Protein AF-A0A4D4KZG9-F1 (afdb_monomer)

Solvent-accessible surface area (backbone atoms only — not comparable to full-atom values): 10454 Å² total; per-residue (Å²): 132,77,76,87,79,76,87,69,82,86,90,83,83,85,79,50,55,90,70,31,14,80,76,26,64,47,78,26,47,22,71,38,53,48,74,58,97,90,38,44,33,32,30,22,77,50,16,36,47,41,37,37,60,21,33,78,37,44,89,84,36,68,56,54,77,47,58,21,33,70,88,68,44,78,44,68,68,58,89,98,42,64,40,60,28,27,36,24,18,70,54,98,50,95,65,26,34,49,39,72,69,39,72,33,43,79,65,46,56,54,19,32,39,36,38,41,52,38,43,41,78,17,8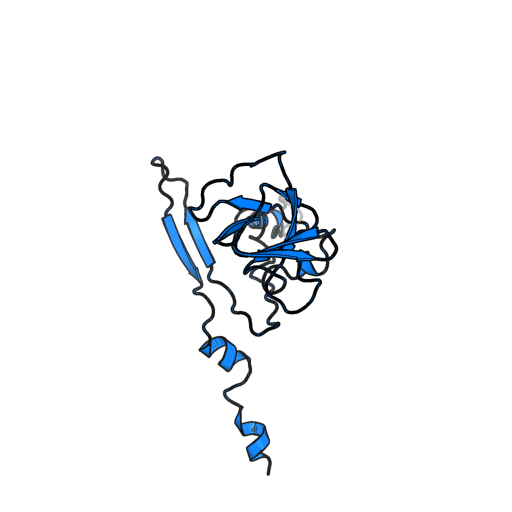0,86,42,65,37,67,65,90,74,54,66,56,71,55,40,70,47,72,46,68,81,44,92,84,66,54,72,48,77,42,83,75,37,77,52,53,50,70,69,57,52,44,48,72,74,40,54,93,49,72,59,57,75,76,64,74,114

pLDDT: mean 93.17, std 8.56, range [45.03, 98.75]

Structure (mmCIF, N/CA/C/O backbone):
data_AF-A0A4D4KZG9-F1
#
_entry.id   AF-A0A4D4KZG9-F1
#
loop_
_atom_site.group_PDB
_atom_site.id
_atom_site.type_symbol
_atom_site.label_atom_id
_atom_site.label_alt_id
_atom_site.label_comp_id
_atom_site.label_asym_id
_atom_site.label_entity_id
_atom_site.label_seq_id
_atom_site.pdbx_PDB_ins_code
_atom_site.Cartn_x
_atom_site.Cartn_y
_atom_site.Cartn_z
_atom_site.occupancy
_atom_site.B_iso_or_equiv
_atom_site.auth_seq_id
_atom_site.auth_comp_id
_atom_site.auth_asym_id
_atom_site.auth_atom_id
_atom_site.pdbx_PDB_model_num
ATOM 1 N N . MET A 1 1 ? 28.763 19.028 -30.730 1.00 45.03 1 MET A N 1
ATOM 2 C CA . MET A 1 1 ? 29.028 20.312 -30.047 1.00 45.03 1 MET A CA 1
ATOM 3 C C . MET A 1 1 ? 27.705 21.046 -29.915 1.00 45.03 1 MET A C 1
ATOM 5 O O . MET A 1 1 ? 27.117 21.320 -30.954 1.00 45.03 1 MET A O 1
ATOM 9 N N . PRO A 1 2 ? 27.175 21.285 -28.705 1.00 49.91 2 PRO A N 1
ATOM 10 C CA . PRO A 1 2 ? 25.991 22.125 -28.550 1.00 49.91 2 PRO A CA 1
ATOM 11 C C . PRO A 1 2 ? 26.329 23.546 -29.021 1.00 49.91 2 PRO A C 1
ATOM 13 O O . PRO A 1 2 ? 27.472 23.975 -28.863 1.00 49.91 2 PRO A O 1
ATOM 16 N N . GLY A 1 3 ? 25.361 24.252 -29.608 1.00 59.72 3 GLY A N 1
ATOM 17 C CA . GLY A 1 3 ? 25.482 25.653 -30.020 1.00 59.72 3 GLY A CA 1
ATOM 18 C C . GLY A 1 3 ? 25.688 26.569 -28.815 1.00 59.72 3 GLY A C 1
ATOM 19 O O . GLY A 1 3 ? 24.751 27.182 -28.331 1.00 59.72 3 GLY A O 1
ATOM 20 N N . LEU A 1 4 ? 26.919 26.628 -28.309 1.00 60.66 4 LEU A N 1
ATOM 21 C CA . LEU A 1 4 ? 27.274 27.232 -27.022 1.00 60.66 4 LEU A CA 1
ATOM 22 C C . LEU A 1 4 ? 27.205 28.774 -27.005 1.00 60.66 4 LEU A C 1
ATOM 24 O O . LEU A 1 4 ? 27.535 29.381 -25.993 1.00 60.66 4 LEU A O 1
ATOM 28 N N . PHE A 1 5 ? 26.797 29.418 -28.103 1.00 63.69 5 PHE A N 1
ATOM 29 C CA . PHE A 1 5 ? 26.959 30.864 -28.293 1.00 63.69 5 PHE A CA 1
ATOM 30 C C . PHE A 1 5 ? 25.721 31.593 -28.845 1.00 63.69 5 PHE A C 1
ATOM 32 O O . PHE A 1 5 ? 25.838 32.755 -29.216 1.00 63.69 5 PHE A O 1
ATOM 39 N N . ASP A 1 6 ? 24.539 30.964 -28.893 1.00 76.12 6 ASP A N 1
ATOM 40 C CA . ASP A 1 6 ? 23.301 31.638 -29.339 1.00 76.12 6 ASP A CA 1
ATOM 41 C C . ASP A 1 6 ? 22.411 32.150 -28.186 1.00 76.12 6 ASP A C 1
ATOM 43 O O . ASP A 1 6 ? 21.328 32.682 -28.423 1.00 76.12 6 ASP A O 1
ATOM 47 N N . GLY A 1 7 ? 22.857 31.990 -26.934 1.00 78.50 7 GLY A N 1
ATOM 48 C CA . GLY A 1 7 ? 22.124 32.419 -25.739 1.00 78.50 7 GLY A CA 1
ATOM 49 C C . GLY A 1 7 ? 20.902 31.561 -25.388 1.00 78.50 7 GLY A C 1
ATOM 50 O O . GLY A 1 7 ? 20.173 31.909 -24.458 1.00 78.50 7 GLY A O 1
ATOM 51 N N . ARG A 1 8 ? 20.657 30.442 -26.088 1.00 81.62 8 ARG A N 1
ATOM 52 C CA . ARG A 1 8 ? 19.551 29.524 -25.788 1.00 81.62 8 ARG A CA 1
ATOM 53 C C . ARG A 1 8 ? 20.038 28.336 -24.968 1.00 81.62 8 ARG A C 1
ATOM 55 O O . ARG A 1 8 ? 20.951 27.610 -25.352 1.00 81.62 8 ARG A O 1
ATOM 62 N N . TYR A 1 9 ? 19.357 28.087 -23.856 1.00 82.75 9 TYR A N 1
ATOM 63 C CA . TYR A 1 9 ? 19.626 26.953 -22.978 1.00 82.75 9 TYR A CA 1
ATOM 64 C C . TYR A 1 9 ? 18.455 25.977 -23.006 1.00 82.75 9 TYR A C 1
ATOM 66 O O . TYR A 1 9 ? 17.292 26.378 -22.963 1.00 82.75 9 TYR A O 1
ATOM 74 N N . LYS A 1 10 ? 18.759 24.677 -23.039 1.00 85.38 10 LYS A N 1
ATOM 75 C CA . LYS A 1 10 ? 17.769 23.623 -22.811 1.00 85.38 10 LYS A CA 1
ATOM 76 C C . LYS A 1 10 ? 17.824 23.219 -21.343 1.00 85.38 10 LYS A C 1
ATOM 78 O O . LYS A 1 10 ? 18.820 22.645 -20.909 1.00 85.38 10 LYS A O 1
ATOM 83 N N . LEU A 1 11 ? 16.754 23.487 -20.600 1.00 88.38 11 LEU A N 1
ATOM 84 C CA . LEU A 1 11 ? 16.584 22.947 -19.254 1.00 88.38 11 LEU A CA 1
ATOM 85 C C . LEU A 1 11 ? 15.992 21.537 -19.347 1.00 88.38 11 LEU A C 1
ATOM 87 O O . LEU A 1 11 ? 14.995 21.321 -20.036 1.00 88.38 11 LEU A O 1
ATOM 91 N N . VAL A 1 12 ? 16.610 20.581 -18.659 1.00 92.25 12 VAL A N 1
ATOM 92 C CA . VAL A 1 12 ? 16.132 19.198 -18.552 1.00 92.25 12 VAL A CA 1
ATOM 93 C C . VAL A 1 12 ? 15.958 18.874 -17.073 1.00 92.25 12 VAL A C 1
ATOM 95 O O . VAL A 1 12 ? 16.788 19.260 -16.255 1.00 92.25 12 VAL A O 1
ATOM 98 N N . THR A 1 13 ? 14.865 18.195 -16.733 1.00 93.25 13 THR A N 1
ATOM 99 C CA . THR A 1 13 ? 14.546 17.767 -15.364 1.00 93.25 13 THR A CA 1
ATOM 100 C C . THR A 1 13 ? 14.121 16.299 -15.370 1.00 93.25 13 THR A C 1
ATOM 102 O O . THR A 1 13 ? 13.590 15.819 -16.370 1.00 93.25 13 THR A O 1
ATOM 105 N N . GLU A 1 14 ? 14.350 15.592 -14.262 1.00 95.75 14 GLU A N 1
ATOM 106 C CA . GLU A 1 14 ? 14.065 14.154 -14.100 1.00 95.75 14 GLU A CA 1
ATOM 107 C C . GLU A 1 14 ? 13.046 13.928 -12.973 1.00 95.75 14 GLU A C 1
ATOM 109 O O . GLU A 1 14 ? 13.252 13.169 -12.022 1.00 95.75 14 GLU A O 1
ATOM 114 N N . PHE A 1 15 ? 11.936 14.663 -13.028 1.00 94.69 15 PHE A N 1
ATOM 115 C CA . PHE A 1 15 ? 10.902 14.579 -12.005 1.00 94.69 15 PHE A CA 1
ATOM 116 C C . PHE A 1 15 ? 10.182 13.224 -12.051 1.00 94.69 15 PHE A C 1
ATOM 118 O O . PHE A 1 15 ? 9.405 12.950 -12.957 1.00 94.69 15 PHE A O 1
ATOM 125 N N . GLY A 1 16 ? 10.417 12.382 -11.044 1.00 95.25 16 GLY A N 1
ATOM 126 C CA . GLY A 1 16 ? 9.657 11.149 -10.820 1.00 95.25 16 GLY A CA 1
ATOM 127 C C . GLY A 1 16 ? 8.583 11.345 -9.751 1.00 95.25 16 GLY A C 1
ATOM 128 O O . GLY A 1 16 ? 7.439 11.701 -10.030 1.00 95.25 16 GLY A O 1
ATOM 129 N N . ARG A 1 17 ? 8.971 11.145 -8.485 1.00 94.75 17 ARG A N 1
ATOM 130 C CA . ARG A 1 17 ? 8.064 11.193 -7.324 1.00 94.75 17 ARG A CA 1
ATOM 131 C C . ARG A 1 17 ? 7.221 12.4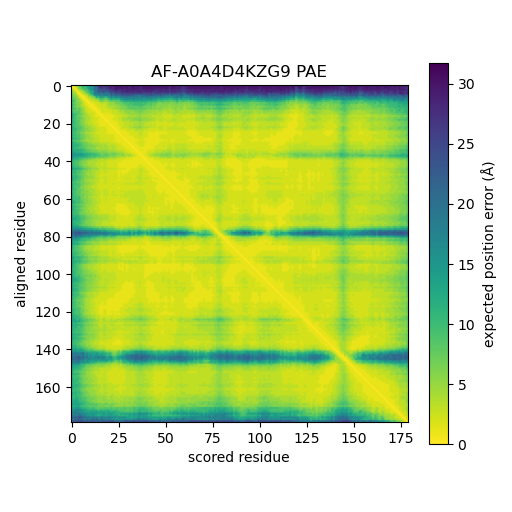59 -7.233 1.00 94.75 17 ARG A C 1
ATOM 133 O O . ARG A 1 17 ? 6.060 12.371 -6.851 1.00 94.75 17 ARG A O 1
ATOM 140 N N . SER A 1 18 ? 7.803 13.616 -7.546 1.00 95.00 18 SER A N 1
ATOM 141 C CA . SER A 1 18 ? 7.110 14.906 -7.463 1.00 95.00 18 SER A CA 1
ATOM 142 C C . SER A 1 18 ? 5.909 14.996 -8.405 1.00 95.00 18 SER A C 1
ATOM 144 O O . SER A 1 18 ? 4.962 15.703 -8.078 1.00 95.00 18 SER A O 1
ATOM 146 N N . LEU A 1 19 ? 5.923 14.265 -9.524 1.00 94.94 19 LEU A N 1
ATOM 147 C CA . LEU A 1 19 ? 4.799 14.192 -10.457 1.00 94.94 19 LEU A CA 1
ATOM 148 C C . LEU A 1 19 ? 3.818 13.073 -10.097 1.00 94.94 19 LEU A C 1
ATOM 150 O O . LEU A 1 19 ? 2.613 13.255 -10.221 1.00 94.94 19 LEU A O 1
ATOM 154 N N . LEU A 1 20 ? 4.328 11.913 -9.672 1.00 95.62 20 LEU A N 1
ATOM 155 C CA . LEU A 1 20 ? 3.534 10.682 -9.637 1.00 95.62 20 LEU A CA 1
ATOM 156 C C . LEU A 1 20 ? 2.977 10.311 -8.261 1.00 95.62 20 LEU A C 1
ATOM 158 O O . LEU A 1 20 ? 1.955 9.638 -8.202 1.00 95.62 20 LEU A O 1
ATOM 162 N N . ALA A 1 21 ? 3.610 10.719 -7.154 1.00 95.69 21 ALA A N 1
ATOM 163 C CA . ALA A 1 21 ? 3.245 10.203 -5.830 1.00 95.69 21 ALA A CA 1
ATOM 164 C C . ALA A 1 21 ? 1.761 10.428 -5.504 1.00 95.69 21 ALA A C 1
ATOM 166 O O . ALA A 1 21 ? 1.068 9.479 -5.153 1.00 95.69 21 ALA A O 1
ATOM 167 N N . LYS A 1 22 ? 1.265 11.657 -5.695 1.00 95.69 22 LYS A N 1
ATOM 168 C CA . LYS A 1 22 ? -0.116 12.053 -5.363 1.00 95.69 22 LYS A CA 1
ATOM 169 C C . LYS A 1 22 ? -1.177 11.522 -6.331 1.00 95.69 22 LYS A C 1
ATOM 171 O O . LYS A 1 22 ? -2.360 11.640 -6.037 1.00 95.69 22 LYS A O 1
ATOM 176 N N . SER A 1 23 ? -0.767 10.949 -7.459 1.00 94.38 23 SER A N 1
ATOM 177 C CA . SER A 1 23 ? -1.671 10.455 -8.504 1.00 94.38 23 SER A CA 1
ATOM 178 C C . SER A 1 23 ? -2.139 9.018 -8.260 1.00 94.38 23 SER A C 1
ATOM 180 O O . SER A 1 23 ? -2.809 8.443 -9.110 1.00 94.38 23 SER A O 1
ATOM 182 N N . GLY A 1 24 ? -1.769 8.417 -7.125 1.00 95.06 24 GLY A N 1
ATOM 183 C CA . GLY A 1 24 ? -2.146 7.053 -6.777 1.00 95.06 24 GLY A CA 1
ATOM 184 C C . GLY A 1 24 ? -2.352 6.859 -5.279 1.00 95.06 24 GLY A C 1
ATOM 185 O O . GLY A 1 24 ? -1.741 7.537 -4.446 1.00 95.06 24 GLY A O 1
ATOM 186 N N . LEU A 1 25 ? -3.216 5.900 -4.960 1.00 97.00 25 LEU A N 1
ATOM 187 C CA . LEU A 1 25 ? -3.451 5.383 -3.619 1.00 97.00 25 LEU A CA 1
ATOM 188 C C . LEU A 1 25 ? -3.509 3.850 -3.667 1.00 97.00 25 LEU A C 1
ATOM 190 O O . LEU A 1 25 ? -3.853 3.271 -4.698 1.00 97.00 25 LEU A O 1
ATOM 194 N N . VAL A 1 26 ? -3.207 3.201 -2.545 1.00 97.69 26 VAL A N 1
ATOM 195 C CA . VAL A 1 26 ? -3.482 1.777 -2.333 1.00 97.69 26 VAL A CA 1
ATOM 196 C C . VAL A 1 26 ? -4.711 1.700 -1.447 1.00 97.69 26 VAL A C 1
ATOM 198 O O . VAL A 1 26 ? -4.720 2.276 -0.363 1.00 97.69 26 VAL A O 1
ATOM 201 N N . LEU A 1 27 ? -5.739 0.994 -1.907 1.00 97.38 27 LEU A N 1
ATOM 202 C CA . LEU A 1 27 ? -6.930 0.703 -1.120 1.00 97.38 27 LEU A 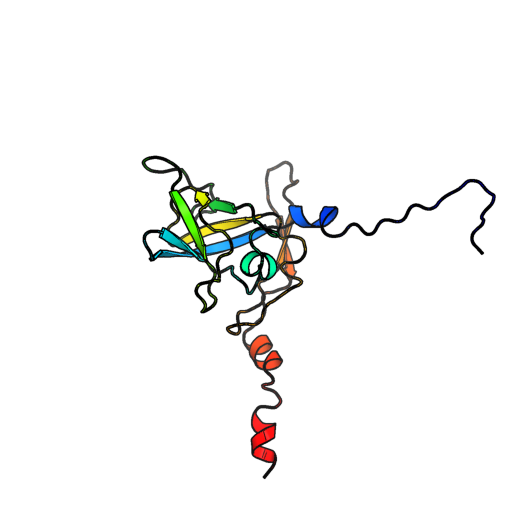CA 1
ATOM 203 C C . LEU A 1 27 ? -6.820 -0.726 -0.587 1.00 97.38 27 LEU A C 1
ATOM 205 O O . LEU A 1 27 ? -6.601 -1.658 -1.361 1.00 97.38 27 LEU A O 1
ATOM 209 N N . ALA A 1 28 ? -6.949 -0.894 0.724 1.00 98.00 28 ALA A N 1
ATOM 210 C CA . ALA A 1 28 ? -6.840 -2.187 1.382 1.00 98.00 28 ALA A CA 1
ATOM 211 C C . ALA A 1 28 ? -8.015 -2.398 2.329 1.00 98.00 28 ALA A C 1
ATOM 213 O O . ALA A 1 28 ? -8.372 -1.501 3.087 1.00 98.00 28 ALA A O 1
ATOM 214 N N . ARG A 1 29 ? -8.599 -3.594 2.308 1.00 98.50 29 ARG A N 1
ATOM 215 C CA . ARG A 1 29 ? -9.627 -3.971 3.275 1.00 98.50 29 ARG A CA 1
ATOM 216 C C . ARG A 1 29 ? -8.973 -4.379 4.589 1.00 98.50 29 ARG A C 1
ATOM 218 O O . ARG A 1 29 ? -7.935 -5.042 4.588 1.00 98.50 29 ARG A O 1
ATOM 225 N N . VAL A 1 30 ? -9.591 -3.983 5.693 1.00 98.75 30 VAL A N 1
ATOM 226 C CA . VAL A 1 30 ? -9.287 -4.475 7.033 1.00 98.75 30 VAL A CA 1
ATOM 227 C C . VAL A 1 30 ? -9.861 -5.882 7.140 1.00 98.75 30 VAL A C 1
ATOM 229 O O . VAL A 1 30 ? -11.074 -6.077 7.089 1.00 98.75 30 VAL A O 1
ATOM 232 N N . GLU A 1 31 ? -8.990 -6.876 7.259 1.00 98.38 31 GLU A N 1
ATOM 233 C CA . GLU A 1 31 ? -9.400 -8.266 7.450 1.00 98.38 31 GLU A CA 1
ATOM 234 C C . GLU A 1 31 ? -9.911 -8.472 8.877 1.00 98.38 31 GLU A C 1
ATOM 236 O O . GLU A 1 31 ? -10.954 -9.081 9.095 1.00 98.38 31 GLU A O 1
ATOM 241 N N . TYR A 1 32 ? -9.188 -7.927 9.857 1.00 98.31 32 TYR A N 1
ATOM 242 C CA . TYR A 1 32 ? -9.577 -7.952 11.260 1.00 98.31 32 TYR A CA 1
ATOM 243 C C . TYR A 1 32 ? -8.843 -6.879 12.064 1.00 98.31 32 TYR A C 1
ATOM 245 O O . TYR A 1 32 ? -7.751 -6.434 11.701 1.00 98.31 32 TYR A O 1
ATOM 253 N N . ALA A 1 33 ? -9.431 -6.508 13.198 1.00 97.19 33 ALA A N 1
ATOM 254 C CA . ALA A 1 33 ? -8.796 -5.677 14.210 1.00 97.19 33 ALA A CA 1
ATOM 255 C C . ALA A 1 33 ? -8.394 -6.534 15.417 1.00 97.19 33 ALA A C 1
ATOM 257 O O . ALA A 1 33 ? -9.057 -7.517 15.754 1.00 97.19 33 ALA A O 1
ATOM 258 N N . LYS A 1 34 ? -7.287 -6.182 16.068 1.00 96.94 34 LYS A N 1
ATOM 259 C CA . LYS A 1 34 ? -6.808 -6.835 17.293 1.00 96.94 34 LYS A CA 1
ATOM 260 C C . LYS A 1 34 ? -6.154 -5.822 18.223 1.00 96.94 34 LYS A C 1
ATOM 262 O O . LYS A 1 34 ? -5.791 -4.730 17.802 1.00 96.94 34 LYS A O 1
ATOM 267 N N . SER A 1 35 ? -5.920 -6.228 19.465 1.00 96.69 35 SER A N 1
ATOM 268 C CA . SER A 1 35 ? -5.026 -5.520 20.381 1.00 96.69 35 SER A CA 1
ATOM 269 C C . SER A 1 35 ? -3.791 -6.374 20.653 1.00 96.69 35 SER A C 1
ATOM 271 O O . SER A 1 35 ? -3.910 -7.570 20.927 1.00 96.69 35 SER A O 1
ATOM 273 N N . ALA A 1 36 ? -2.600 -5.785 20.556 1.00 94.38 36 ALA A N 1
ATOM 274 C CA . ALA A 1 36 ? -1.352 -6.442 20.935 1.00 94.38 36 ALA A CA 1
ATOM 275 C C . ALA A 1 36 ? -0.425 -5.446 21.638 1.00 94.38 36 ALA A C 1
ATOM 277 O O . ALA A 1 36 ? -0.232 -4.328 21.168 1.00 94.38 36 ALA A O 1
ATOM 278 N N . GLY A 1 37 ? 0.130 -5.835 22.790 1.00 91.44 37 G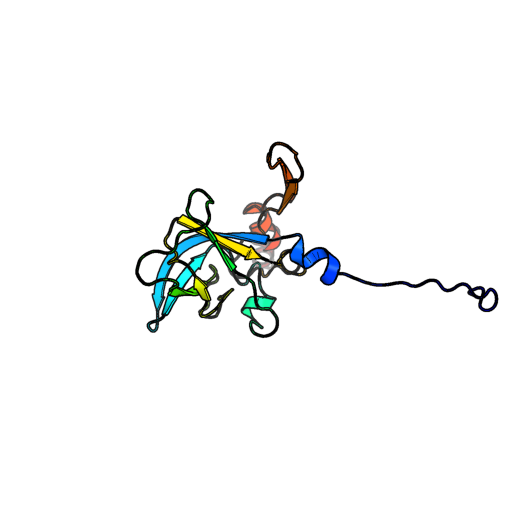LY A N 1
ATOM 279 C CA . GLY A 1 37 ? 0.952 -4.931 23.605 1.00 91.44 37 GLY A CA 1
ATOM 280 C C . GLY A 1 37 ? 0.207 -3.669 24.061 1.00 91.44 37 GLY A C 1
ATOM 281 O O . GLY A 1 37 ? 0.828 -2.622 24.202 1.00 91.44 37 GLY A O 1
ATOM 282 N N . GLY A 1 38 ? -1.121 -3.749 24.224 1.00 92.19 38 GLY A N 1
ATOM 283 C CA . GLY A 1 38 ? -1.975 -2.613 24.589 1.00 92.19 38 GLY A CA 1
ATOM 284 C C . GLY A 1 38 ? -2.283 -1.643 23.444 1.00 92.19 3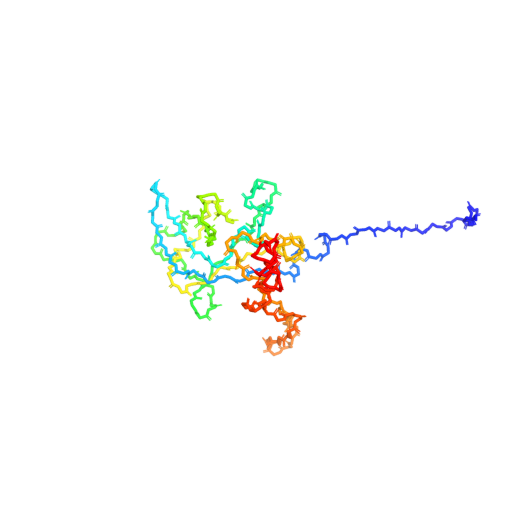8 GLY A C 1
ATOM 285 O O . GLY A 1 38 ? -2.913 -0.620 23.686 1.00 92.19 38 GLY A O 1
ATOM 286 N N . ARG A 1 39 ? -1.859 -1.945 22.211 1.00 94.12 39 ARG A N 1
ATOM 287 C CA . ARG A 1 39 ? -2.062 -1.088 21.037 1.00 94.12 39 ARG A CA 1
ATOM 288 C C . ARG A 1 39 ? -3.132 -1.693 20.122 1.00 94.12 39 ARG A C 1
ATOM 290 O O . ARG A 1 39 ? -3.006 -2.876 19.790 1.00 94.12 39 ARG A O 1
ATOM 297 N N . PRO A 1 40 ? -4.160 -0.929 19.711 1.00 97.00 40 PRO A N 1
ATOM 298 C CA . PRO A 1 40 ? -5.078 -1.338 18.652 1.00 97.00 40 P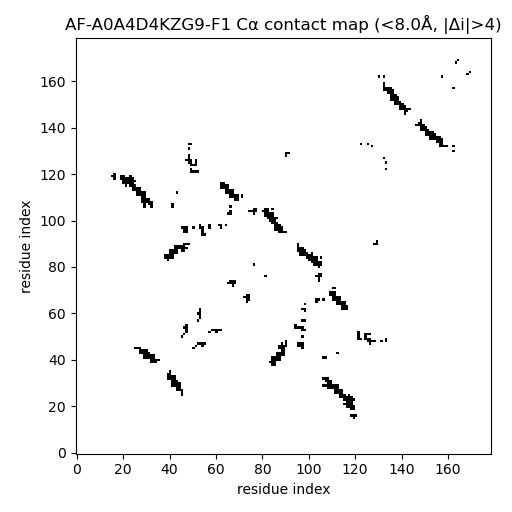RO A CA 1
ATOM 299 C C . PRO A 1 40 ? -4.345 -1.467 17.312 1.00 97.00 40 PRO A C 1
ATOM 301 O O . PRO A 1 40 ? -3.501 -0.637 16.970 1.00 97.00 40 PRO A O 1
ATOM 304 N N . ILE A 1 41 ? -4.654 -2.517 16.555 1.00 98.38 41 ILE A N 1
ATOM 305 C CA . ILE A 1 41 ? -4.031 -2.830 15.267 1.00 98.38 41 ILE A CA 1
ATOM 306 C C . ILE A 1 41 ? -5.116 -3.283 14.293 1.00 98.38 41 ILE A C 1
ATOM 308 O O . ILE A 1 41 ? -5.751 -4.316 14.517 1.00 98.38 41 ILE A O 1
ATOM 312 N N . ALA A 1 42 ? -5.265 -2.566 13.183 1.00 98.38 42 ALA A N 1
ATOM 313 C CA . ALA A 1 42 ? -6.062 -2.990 12.040 1.00 98.38 42 ALA A CA 1
ATOM 314 C C . ALA A 1 42 ? -5.165 -3.735 11.043 1.00 98.38 42 ALA A C 1
ATOM 316 O O . ALA A 1 42 ? -4.216 -3.165 10.503 1.00 98.38 42 ALA A O 1
ATOM 317 N N . VAL A 1 43 ? -5.435 -5.019 10.810 1.00 98.62 43 VAL A N 1
ATOM 318 C CA . VAL A 1 43 ? -4.676 -5.850 9.866 1.00 98.62 43 VAL A CA 1
ATOM 319 C C . VAL A 1 43 ? -5.359 -5.812 8.506 1.00 98.62 43 VAL A C 1
ATOM 321 O O . VAL A 1 43 ? -6.547 -6.110 8.397 1.00 98.62 43 VAL A O 1
ATOM 324 N N . THR A 1 44 ? -4.610 -5.450 7.468 1.00 98.50 44 THR A N 1
ATOM 325 C CA . THR A 1 44 ? -5.117 -5.230 6.108 1.00 98.50 44 THR A CA 1
ATOM 326 C C . THR A 1 44 ? -4.413 -6.116 5.081 1.00 98.50 44 THR A C 1
ATOM 328 O O . THR A 1 44 ? -3.436 -6.802 5.383 1.00 98.50 44 THR A O 1
ATOM 331 N N . HIS A 1 45 ? -4.864 -6.064 3.826 1.00 96.56 45 HIS A N 1
ATOM 332 C CA . HIS A 1 45 ? -4.179 -6.720 2.703 1.00 96.56 45 HIS A CA 1
ATOM 333 C C . HIS A 1 45 ? -3.005 -5.920 2.120 1.00 96.56 45 HIS A C 1
ATOM 335 O O . HIS A 1 45 ? -2.432 -6.356 1.123 1.00 96.56 45 HIS A O 1
ATOM 341 N N . ALA A 1 46 ? -2.624 -4.776 2.701 1.00 97.25 46 ALA A N 1
ATOM 342 C CA . ALA A 1 46 ? -1.490 -3.966 2.257 1.00 97.25 46 ALA A CA 1
ATOM 343 C C . ALA A 1 46 ? -0.408 -3.886 3.339 1.00 97.25 46 ALA A C 1
ATOM 345 O O . ALA A 1 46 ? -0.622 -3.348 4.420 1.00 97.25 46 ALA A O 1
ATOM 346 N N . GLY A 1 47 ? 0.768 -4.408 3.009 1.00 97.75 47 GLY A N 1
ATOM 347 C CA . GLY A 1 47 ? 1.935 -4.471 3.881 1.00 97.75 47 GLY A CA 1
ATOM 348 C C . GLY A 1 47 ? 3.222 -4.247 3.109 1.00 97.75 47 GLY A C 1
ATOM 349 O O . GLY A 1 47 ? 3.243 -3.600 2.055 1.00 97.75 47 GLY A O 1
ATOM 350 N N . ALA A 1 48 ? 4.295 -4.847 3.601 1.00 97.75 48 ALA A N 1
ATOM 351 C CA . ALA A 1 48 ? 5.627 -4.793 3.028 1.00 97.75 48 ALA A CA 1
ATOM 352 C C . ALA A 1 48 ? 5.657 -5.245 1.567 1.00 97.75 48 ALA A C 1
ATOM 354 O O . ALA A 1 48 ? 6.452 -4.716 0.804 1.00 97.75 48 ALA A O 1
ATOM 355 N N . GLN A 1 49 ? 4.763 -6.142 1.138 1.00 96.62 49 GLN A N 1
ATOM 356 C CA . GLN A 1 49 ? 4.661 -6.581 -0.257 1.00 96.62 49 GLN A CA 1
ATOM 357 C C . GLN A 1 49 ? 4.350 -5.445 -1.250 1.00 96.62 49 GLN A C 1
ATOM 359 O O . GLN A 1 49 ? 4.664 -5.580 -2.436 1.00 96.62 49 GLN A O 1
ATOM 364 N N . LEU A 1 50 ? 3.755 -4.338 -0.777 1.00 96.62 50 LEU A N 1
ATOM 365 C CA . LEU A 1 50 ? 3.432 -3.133 -1.564 1.00 96.62 50 LEU A CA 1
ATOM 366 C C . LEU A 1 50 ? 4.181 -1.887 -1.088 1.00 96.62 50 LEU A C 1
ATOM 368 O O . LEU A 1 50 ? 4.516 -1.014 -1.885 1.00 96.62 50 LEU A O 1
ATOM 372 N N . ALA A 1 51 ? 4.402 -1.783 0.220 1.00 97.19 51 ALA A N 1
ATOM 373 C CA . ALA A 1 51 ? 4.912 -0.601 0.897 1.00 97.19 51 ALA A CA 1
ATOM 374 C C . ALA A 1 51 ? 6.258 -0.873 1.578 1.00 97.19 51 ALA A C 1
ATOM 376 O O . ALA A 1 51 ? 6.532 -0.343 2.652 1.00 97.19 51 ALA A O 1
ATOM 377 N N . THR A 1 52 ? 7.123 -1.664 0.931 1.00 96.94 52 THR A N 1
ATOM 378 C CA . THR A 1 52 ? 8.461 -2.058 1.401 1.00 96.94 52 THR A CA 1
ATOM 379 C C . THR A 1 52 ? 9.208 -0.903 2.074 1.00 96.94 52 THR A C 1
ATOM 381 O O . THR A 1 52 ? 9.659 -1.014 3.208 1.00 96.94 52 THR A O 1
ATOM 384 N N . ARG A 1 53 ? 9.306 0.255 1.409 1.00 95.94 53 ARG A N 1
ATOM 385 C CA . ARG A 1 53 ? 10.063 1.406 1.931 1.00 95.94 53 ARG A CA 1
ATOM 386 C C . ARG A 1 53 ? 9.434 2.004 3.186 1.00 95.94 53 ARG A C 1
ATOM 388 O O . ARG A 1 53 ? 10.169 2.379 4.087 1.00 95.94 53 ARG A O 1
ATOM 395 N N . THR A 1 54 ? 8.107 2.075 3.246 1.00 97.50 54 THR A N 1
ATOM 396 C CA . THR A 1 54 ? 7.384 2.537 4.435 1.00 97.50 54 THR A CA 1
ATOM 397 C C . THR A 1 54 ? 7.578 1.580 5.595 1.00 97.50 54 THR A C 1
ATOM 399 O O . THR A 1 54 ? 7.878 2.024 6.693 1.00 97.50 54 THR A O 1
ATOM 402 N N . VAL A 1 55 ? 7.477 0.275 5.350 1.00 98.00 55 VAL A N 1
ATOM 403 C CA . VAL A 1 55 ? 7.629 -0.733 6.402 1.00 98.00 55 VAL A CA 1
ATOM 404 C C . VAL A 1 55 ? 9.058 -0.760 6.959 1.00 98.00 55 VAL A C 1
ATOM 406 O O . VAL A 1 55 ? 9.247 -0.789 8.172 1.00 98.00 55 VAL A O 1
ATOM 409 N N . PHE A 1 56 ? 10.076 -0.697 6.097 1.00 97.06 56 PHE A N 1
ATOM 410 C CA . PHE A 1 56 ? 11.479 -0.764 6.526 1.00 97.06 56 PHE A CA 1
ATOM 411 C C . PHE A 1 56 ? 12.086 0.592 6.933 1.00 97.06 56 PHE A C 1
ATOM 413 O O . PHE A 1 56 ? 13.098 0.609 7.629 1.00 97.06 56 PHE A O 1
ATOM 420 N N . ALA A 1 57 ? 11.509 1.721 6.508 1.00 97.19 57 ALA A N 1
ATOM 421 C CA . ALA A 1 57 ? 11.985 3.073 6.828 1.00 97.19 57 ALA A CA 1
ATOM 422 C C . ALA A 1 57 ? 10.819 4.065 7.072 1.00 97.19 57 ALA A C 1
ATOM 424 O O . ALA A 1 57 ? 10.691 5.063 6.348 1.00 97.19 57 ALA A O 1
ATOM 425 N N . PRO A 1 58 ? 9.962 3.819 8.079 1.00 96.25 58 PRO A N 1
ATOM 426 C CA . PRO A 1 58 ? 8.697 4.537 8.273 1.00 96.25 58 PRO A CA 1
ATOM 427 C C . PRO A 1 58 ? 8.844 6.038 8.548 1.00 96.25 58 PRO A C 1
ATOM 429 O O . PRO A 1 58 ? 7.962 6.813 8.188 1.00 96.25 58 PRO A O 1
ATOM 432 N N . GLU A 1 59 ? 9.949 6.476 9.148 1.00 96.31 59 GLU A N 1
ATOM 433 C CA . GLU A 1 59 ? 10.230 7.891 9.416 1.00 96.31 59 GLU A CA 1
ATOM 434 C C . GLU A 1 59 ? 10.569 8.657 8.129 1.00 96.31 59 GLU A C 1
ATOM 436 O O . GLU A 1 59 ? 10.217 9.825 7.983 1.00 96.31 59 GLU A O 1
ATOM 441 N N . ALA A 1 60 ? 11.226 7.993 7.174 1.00 96.94 60 ALA A N 1
ATOM 442 C CA . ALA A 1 60 ? 11.579 8.573 5.879 1.00 96.94 60 ALA A CA 1
ATOM 443 C C . ALA A 1 60 ? 10.460 8.416 4.833 1.00 96.94 60 ALA A C 1
ATOM 445 O O . ALA A 1 60 ? 10.399 9.187 3.873 1.00 96.94 60 ALA A O 1
ATOM 446 N N . TRP A 1 61 ? 9.586 7.421 5.012 1.00 96.56 61 TRP A N 1
ATOM 447 C CA . TRP A 1 61 ? 8.503 7.064 4.089 1.00 96.56 61 TRP A CA 1
ATOM 448 C C . TRP A 1 61 ? 7.131 7.010 4.776 1.00 96.56 61 TRP A C 1
ATOM 450 O O . TRP A 1 61 ? 6.429 6.005 4.636 1.00 96.56 61 TRP A O 1
ATOM 460 N N . PRO A 1 62 ? 6.712 8.066 5.501 1.00 96.56 62 PRO A N 1
ATOM 461 C CA . PRO A 1 62 ? 5.406 8.076 6.136 1.00 96.56 62 PRO A CA 1
ATOM 462 C C . PRO A 1 62 ? 4.303 8.116 5.077 1.00 96.56 62 PRO A C 1
ATOM 464 O O . PRO A 1 62 ? 4.394 8.843 4.083 1.00 96.56 62 PRO A O 1
ATOM 467 N N . LEU A 1 63 ? 3.235 7.367 5.328 1.00 97.12 63 LEU A N 1
ATOM 468 C CA . LEU A 1 63 ? 2.022 7.394 4.523 1.00 97.12 63 LEU A CA 1
ATOM 469 C C . LEU A 1 63 ? 0.949 8.235 5.206 1.00 97.12 63 LEU A C 1
ATOM 471 O O . LEU A 1 63 ? 0.778 8.188 6.429 1.00 97.12 63 LEU A O 1
ATOM 475 N N . ARG A 1 64 ? 0.198 8.988 4.398 1.00 97.31 64 ARG A N 1
ATOM 476 C CA . ARG A 1 64 ? -1.097 9.519 4.825 1.00 97.31 64 ARG A CA 1
ATOM 477 C C . ARG A 1 64 ? -2.126 8.403 4.694 1.00 97.31 64 ARG A C 1
ATOM 479 O O . ARG A 1 64 ? -2.127 7.677 3.700 1.00 97.31 64 ARG A O 1
ATOM 486 N N . VAL A 1 65 ? -2.985 8.288 5.695 1.00 98.06 65 VAL A N 1
ATOM 487 C CA . VAL A 1 65 ? -3.958 7.204 5.809 1.00 98.06 65 VAL A CA 1
ATOM 488 C C . VAL A 1 65 ? -5.344 7.808 5.962 1.00 98.06 65 VAL A C 1
ATOM 490 O O . VAL A 1 65 ? -5.519 8.711 6.776 1.00 98.06 65 VAL A O 1
ATOM 493 N N . LEU A 1 66 ? -6.307 7.317 5.184 1.00 97.94 66 LEU A N 1
ATOM 494 C CA . LEU A 1 66 ? -7.727 7.623 5.353 1.00 97.94 66 LEU A CA 1
ATOM 495 C C . LEU A 1 66 ? -8.507 6.340 5.636 1.00 97.94 66 LEU A C 1
ATOM 497 O O . LEU A 1 66 ? -8.161 5.278 5.117 1.00 97.94 66 LEU A O 1
ATOM 501 N N . ALA A 1 67 ? -9.556 6.464 6.444 1.00 98.19 67 ALA A N 1
ATOM 502 C CA . ALA A 1 67 ? -10.439 5.376 6.836 1.00 98.19 67 ALA A CA 1
ATOM 503 C C . ALA A 1 67 ? -11.811 5.532 6.171 1.00 98.19 67 ALA A C 1
ATOM 505 O O . ALA A 1 67 ? -12.386 6.624 6.151 1.00 98.19 67 ALA A O 1
ATOM 506 N N . TYR A 1 68 ? -12.340 4.425 5.668 1.00 98.44 68 TYR A N 1
ATOM 507 C CA . TYR A 1 68 ? -13.659 4.326 5.061 1.00 98.44 68 TYR A CA 1
ATOM 508 C C . TYR A 1 68 ? -14.394 3.117 5.635 1.00 98.44 68 TYR A C 1
ATOM 510 O O . TYR A 1 68 ? -13.763 2.145 6.052 1.00 98.44 68 TYR A O 1
ATOM 518 N N . ASP A 1 69 ? -15.720 3.177 5.670 1.00 97.69 69 ASP A N 1
ATOM 519 C CA . ASP A 1 69 ? -16.537 2.012 6.000 1.00 97.69 69 ASP A CA 1
ATOM 520 C C . ASP A 1 69 ? -16.541 0.973 4.864 1.00 97.69 69 ASP A C 1
ATOM 522 O O . ASP A 1 69 ? -15.941 1.170 3.800 1.00 97.69 69 ASP A O 1
ATOM 526 N N . ALA A 1 70 ? -17.209 -0.158 5.096 1.00 96.81 70 ALA A N 1
ATOM 527 C CA . ALA A 1 70 ? -17.313 -1.249 4.129 1.00 96.81 70 ALA A CA 1
ATOM 528 C C . ALA A 1 70 ? -18.017 -0.840 2.819 1.00 96.81 70 ALA A C 1
ATOM 530 O O . ALA A 1 70 ? -17.799 -1.465 1.780 1.00 96.81 70 ALA A O 1
ATOM 531 N N . GLU A 1 71 ? -18.822 0.225 2.846 1.00 96.44 71 GLU A N 1
ATOM 532 C CA . GLU A 1 71 ? -19.496 0.795 1.678 1.00 96.44 71 GLU A CA 1
ATOM 533 C C . GLU A 1 71 ? -18.650 1.864 0.964 1.00 96.44 71 GLU A C 1
ATOM 535 O O . GLU A 1 71 ? -19.093 2.444 -0.029 1.00 96.44 71 GLU A O 1
ATOM 540 N N . GLY A 1 72 ? -17.429 2.133 1.438 1.00 95.12 72 GLY A N 1
ATOM 541 C CA . GLY A 1 72 ? -16.509 3.096 0.836 1.00 95.12 72 GLY A CA 1
ATOM 542 C C . GLY A 1 72 ? -16.823 4.557 1.161 1.00 95.12 72 GLY A C 1
ATOM 543 O O . GLY A 1 72 ? -16.300 5.458 0.501 1.00 95.12 72 GLY A O 1
ATOM 544 N N . ARG A 1 73 ? -17.653 4.829 2.172 1.00 96.62 73 ARG A N 1
ATOM 545 C CA . ARG A 1 73 ? -17.915 6.189 2.664 1.00 96.62 73 ARG A CA 1
ATOM 546 C C . ARG A 1 73 ? -16.881 6.551 3.729 1.00 96.62 73 ARG A C 1
ATOM 548 O O . ARG A 1 73 ? -16.394 5.652 4.411 1.00 96.62 73 ARG A O 1
ATOM 555 N N . PRO A 1 74 ? -16.521 7.837 3.905 1.00 97.06 74 PRO A N 1
ATOM 556 C CA . PRO A 1 74 ? -15.626 8.239 4.987 1.00 97.06 74 PRO A CA 1
ATOM 557 C C . PRO A 1 74 ? -16.111 7.680 6.327 1.00 97.06 74 PRO A C 1
ATOM 559 O O . PRO A 1 74 ? -17.268 7.881 6.699 1.00 97.06 74 PRO A O 1
ATOM 562 N N . LYS A 1 75 ? -15.234 6.955 7.028 1.00 96.38 75 LYS A N 1
ATOM 563 C CA . LYS A 1 75 ? -15.577 6.299 8.292 1.00 96.38 75 LYS A CA 1
ATOM 564 C C . LYS A 1 75 ? -15.902 7.390 9.324 1.00 96.38 75 LYS A C 1
ATOM 566 O O . LYS A 1 75 ? -15.055 8.258 9.547 1.00 96.38 75 LYS A O 1
ATOM 571 N N . PRO A 1 76 ? -17.097 7.396 9.937 1.00 93.25 76 PRO A N 1
ATOM 572 C CA . PRO A 1 76 ? -17.428 8.385 10.952 1.00 93.25 76 PRO A CA 1
ATOM 573 C C . PRO A 1 76 ? -16.627 8.125 12.228 1.00 93.25 76 PRO A C 1
ATOM 575 O O . PRO A 1 76 ? -16.371 6.976 12.585 1.00 93.25 76 PRO A O 1
ATOM 578 N N . GLU A 1 77 ? -16.273 9.190 12.941 1.00 91.44 77 GLU A N 1
ATOM 579 C CA . GLU A 1 77 ? -15.780 9.064 14.310 1.00 91.44 77 GLU A CA 1
ATOM 580 C C . GLU A 1 77 ? -16.918 8.582 15.219 1.00 91.44 77 GLU A C 1
ATOM 582 O O . GLU A 1 77 ? -18.051 9.063 15.138 1.00 91.44 77 GLU A O 1
ATOM 587 N N . THR A 1 78 ? -16.622 7.612 16.079 1.00 82.50 78 THR A N 1
ATOM 588 C CA . THR A 1 78 ? -17.564 7.055 17.055 1.00 82.50 78 THR A CA 1
ATOM 589 C C . THR A 1 78 ? -16.978 7.170 18.457 1.00 82.50 78 THR A C 1
ATOM 591 O O . THR A 1 78 ? -15.770 7.028 18.627 1.00 82.50 78 THR A O 1
ATOM 594 N N . GLY A 1 79 ? -17.820 7.385 19.470 1.00 79.31 79 GLY A N 1
ATOM 595 C CA . GLY A 1 79 ? -17.365 7.492 20.862 1.00 79.31 79 GLY A CA 1
ATOM 596 C C . GLY A 1 79 ? -16.598 8.789 21.147 1.00 79.31 79 GLY A C 1
ATOM 597 O O . GLY A 1 79 ? -17.042 9.862 20.746 1.00 79.31 79 GLY A O 1
ATOM 598 N N . ASP A 1 80 ? -15.461 8.678 21.841 1.00 82.31 80 ASP A N 1
ATOM 599 C CA . ASP A 1 80 ? -14.666 9.807 22.361 1.00 82.31 80 ASP A CA 1
ATOM 600 C C . ASP A 1 80 ? -13.714 10.454 21.327 1.00 82.31 80 ASP A C 1
ATOM 602 O O . ASP A 1 80 ? -12.864 11.272 21.685 1.00 82.31 80 ASP A O 1
ATOM 606 N N . GLY A 1 81 ? -13.845 10.108 20.042 1.00 88.69 81 GLY A N 1
ATOM 607 C CA . GLY A 1 81 ? -13.052 10.668 18.942 1.00 88.69 81 GLY A CA 1
ATOM 608 C C . GLY A 1 81 ? -12.024 9.689 18.355 1.00 88.69 81 GLY A C 1
ATOM 609 O O . GLY A 1 81 ? -12.195 8.473 18.457 1.00 88.69 81 GLY A O 1
ATOM 610 N N . PRO A 1 82 ? -10.965 10.192 17.690 1.00 93.62 82 PRO A N 1
ATOM 611 C CA . PRO A 1 82 ? -9.972 9.355 17.021 1.00 93.62 82 PRO A CA 1
ATOM 612 C C . PRO A 1 82 ? -9.231 8.397 17.963 1.00 93.62 82 PRO A C 1
ATOM 614 O O . PRO A 1 82 ? -8.703 8.798 19.000 1.00 93.62 82 PRO A O 1
ATOM 617 N N . VAL A 1 83 ? -9.095 7.142 17.537 1.00 94.38 83 VAL A N 1
ATOM 618 C CA . VAL A 1 83 ? -8.343 6.087 18.222 1.00 94.38 83 VAL A CA 1
ATOM 619 C C . VAL A 1 83 ? -6.942 5.982 17.608 1.00 94.38 83 VAL A C 1
ATOM 621 O O . VAL A 1 83 ? -6.831 5.715 16.405 1.00 94.38 83 VAL A O 1
ATOM 624 N N . PRO A 1 84 ? -5.862 6.161 18.394 1.00 96.12 84 PRO A N 1
ATOM 625 C CA . PRO A 1 84 ? -4.506 5.875 17.943 1.00 96.12 84 PRO A CA 1
ATOM 626 C C . PRO A 1 84 ? -4.339 4.372 17.695 1.00 96.12 84 PRO A C 1
ATOM 628 O O . PRO A 1 84 ? -4.402 3.561 18.620 1.00 96.12 84 PRO A O 1
ATOM 631 N N . GLN A 1 85 ? -4.157 3.994 16.432 1.00 96.88 85 GLN A N 1
ATOM 632 C CA . GLN A 1 85 ? -4.067 2.595 16.019 1.00 96.88 85 GLN A CA 1
ATOM 633 C C . GLN A 1 85 ? -2.975 2.377 14.971 1.00 96.88 85 GLN A C 1
ATOM 635 O O . GLN A 1 85 ? -2.630 3.270 14.190 1.00 96.88 85 GLN A O 1
ATOM 640 N N . ASP A 1 86 ? -2.415 1.173 14.961 1.00 98.19 86 ASP A N 1
ATOM 641 C CA . ASP A 1 86 ? -1.492 0.735 13.920 1.00 98.19 86 ASP A CA 1
ATOM 642 C C . ASP A 1 86 ? -2.259 0.163 12.730 1.00 98.19 86 ASP A C 1
ATOM 644 O O . ASP A 1 86 ? -3.279 -0.507 12.894 1.00 98.19 86 ASP A O 1
ATOM 648 N N . ILE A 1 87 ? -1.716 0.365 11.532 1.00 98.56 87 ILE A N 1
ATOM 649 C CA . ILE A 1 87 ? -2.190 -0.280 10.309 1.00 98.56 87 ILE A CA 1
ATOM 650 C C . ILE A 1 87 ? -1.131 -1.291 9.891 1.00 98.56 87 ILE A C 1
ATOM 652 O O . ILE A 1 87 ? -0.013 -0.917 9.522 1.00 98.56 87 ILE A O 1
ATOM 656 N N . ALA A 1 88 ? -1.484 -2.567 9.977 1.00 98.62 88 ALA A N 1
ATOM 657 C CA . ALA A 1 88 ? -0.613 -3.684 9.659 1.00 98.62 88 ALA A CA 1
ATOM 658 C C . ALA A 1 88 ? -0.950 -4.294 8.296 1.00 98.62 88 ALA A C 1
ATOM 660 O O . ALA A 1 88 ? -2.094 -4.241 7.833 1.00 98.62 88 ALA A O 1
ATOM 661 N N . GLY A 1 89 ? 0.054 -4.902 7.678 1.00 98.31 89 GLY A N 1
ATOM 662 C CA . GLY A 1 89 ? -0.112 -5.755 6.515 1.00 98.31 89 GLY A CA 1
ATOM 663 C C . GLY A 1 89 ? -0.191 -7.247 6.859 1.00 98.31 89 GLY A C 1
ATOM 664 O O . GLY A 1 89 ? -0.229 -7.625 8.035 1.00 98.31 89 GLY A O 1
ATOM 665 N N . PRO A 1 90 ? -0.240 -8.110 5.830 1.00 97.44 90 PRO A N 1
ATOM 666 C CA . PRO A 1 90 ? -0.426 -9.550 5.987 1.00 97.44 90 PRO A CA 1
ATOM 667 C C . PRO A 1 90 ? 0.885 -10.355 6.093 1.00 97.44 90 PRO A C 1
ATOM 669 O O . PRO A 1 90 ? 0.840 -11.583 6.207 1.00 97.44 90 PRO A O 1
ATOM 672 N N . CYS A 1 91 ? 2.063 -9.732 6.003 1.00 97.94 91 CYS A N 1
ATOM 673 C CA . CYS A 1 91 ? 3.331 -10.453 6.084 1.00 97.94 91 CYS A CA 1
ATOM 674 C C . CYS A 1 91 ? 3.572 -11.006 7.500 1.00 97.94 91 CYS A C 1
ATOM 676 O O . CYS A 1 91 ? 3.247 -10.388 8.511 1.00 97.94 91 CYS A O 1
ATOM 678 N N . CYS A 1 92 ? 4.201 -12.182 7.592 1.00 96.25 92 CYS A N 1
ATOM 679 C CA . CYS A 1 92 ? 4.366 -12.914 8.854 1.00 96.25 92 CYS A CA 1
ATOM 680 C C . CYS A 1 92 ? 5.555 -12.430 9.707 1.00 96.25 92 CYS A C 1
ATOM 682 O O . CYS A 1 92 ? 6.315 -13.227 10.254 1.00 96.25 92 CYS A O 1
ATOM 684 N N . PHE A 1 93 ? 5.704 -11.114 9.859 1.00 96.81 93 PHE A N 1
ATOM 685 C CA . PHE A 1 93 ? 6.656 -10.518 10.790 1.00 96.81 93 PHE A CA 1
ATOM 686 C C . PHE A 1 93 ? 6.035 -9.317 11.506 1.00 96.81 93 PHE A C 1
ATOM 688 O O . PHE A 1 93 ? 5.266 -8.557 10.930 1.00 96.81 93 PHE A O 1
ATOM 695 N N . ALA A 1 94 ? 6.388 -9.128 12.780 1.00 92.94 94 ALA A N 1
ATOM 696 C CA . ALA A 1 94 ? 5.768 -8.114 13.640 1.00 92.94 94 ALA A CA 1
ATOM 697 C C . ALA A 1 94 ? 5.939 -6.671 13.132 1.00 92.94 94 ALA A C 1
ATOM 699 O O . ALA A 1 94 ? 5.159 -5.794 13.488 1.00 92.94 94 ALA A O 1
ATOM 700 N N . GLY A 1 95 ? 6.973 -6.434 12.323 1.00 95.56 95 GLY A N 1
ATOM 701 C CA . GLY A 1 95 ? 7.287 -5.129 11.756 1.00 95.56 95 GLY A CA 1
ATOM 702 C C . GLY A 1 95 ? 6.471 -4.752 10.524 1.00 95.56 95 GLY A C 1
ATOM 703 O O . GLY A 1 95 ? 6.707 -3.664 10.016 1.00 95.56 95 GLY A O 1
ATOM 704 N N . ASP A 1 96 ? 5.557 -5.596 10.030 1.00 98.25 96 ASP A N 1
ATOM 705 C CA . ASP A 1 96 ? 4.753 -5.295 8.839 1.00 98.25 96 ASP A CA 1
ATOM 706 C C . ASP A 1 96 ? 3.665 -4.246 9.120 1.00 98.25 96 ASP A C 1
ATOM 708 O O . ASP A 1 96 ? 2.472 -4.542 9.171 1.00 98.25 96 ASP A O 1
ATOM 712 N N . LEU A 1 97 ? 4.097 -3.010 9.363 1.00 98.31 97 LEU A N 1
ATOM 713 C CA . LEU A 1 97 ? 3.262 -1.875 9.730 1.00 98.31 97 LEU A CA 1
ATOM 714 C C . LEU A 1 97 ? 3.429 -0.772 8.686 1.00 98.31 97 LEU A C 1
ATOM 716 O O . LEU A 1 97 ? 4.495 -0.167 8.568 1.00 98.31 97 LEU A O 1
ATOM 720 N N . VAL A 1 98 ? 2.363 -0.479 7.945 1.00 98.38 98 VAL A N 1
ATOM 721 C CA . VAL A 1 98 ? 2.345 0.612 6.957 1.00 98.38 98 VAL A CA 1
ATOM 722 C C . VAL A 1 98 ? 2.092 1.970 7.609 1.00 98.38 98 VAL A C 1
ATOM 724 O O . VAL A 1 98 ? 2.440 3.007 7.046 1.00 98.38 98 VAL A O 1
ATOM 727 N N . ALA A 1 99 ? 1.522 1.982 8.815 1.00 98.06 99 ALA A N 1
ATOM 728 C CA . ALA A 1 99 ? 1.437 3.168 9.650 1.00 98.06 99 ALA A CA 1
ATOM 729 C C . ALA A 1 99 ? 1.394 2.786 11.133 1.00 98.06 99 ALA A C 1
ATOM 731 O O . ALA A 1 99 ? 0.827 1.760 11.503 1.00 98.06 99 ALA A O 1
ATOM 732 N N . ARG A 1 100 ? 1.996 3.626 11.979 1.00 97.31 100 ARG A N 1
ATOM 733 C CA . ARG A 1 100 ? 2.047 3.427 13.431 1.00 97.31 100 ARG A CA 1
ATOM 734 C C . ARG A 1 100 ? 1.381 4.577 14.159 1.00 97.31 100 ARG A C 1
ATOM 736 O O . ARG A 1 100 ? 1.653 5.726 13.799 1.00 97.31 100 ARG A O 1
ATOM 743 N N . ASP A 1 101 ? 0.595 4.257 15.178 1.00 96.38 101 ASP A N 1
ATOM 744 C CA . ASP A 1 101 ? 0.006 5.225 16.106 1.00 96.38 101 ASP A CA 1
ATOM 745 C C . ASP A 1 101 ? -0.732 6.355 15.367 1.00 96.38 101 ASP A C 1
ATOM 747 O O . ASP A 1 101 ? -0.422 7.540 15.485 1.00 96.38 101 ASP A O 1
ATOM 751 N N . ARG A 1 102 ? -1.637 5.972 14.459 1.00 96.94 102 ARG A N 1
ATOM 752 C CA . ARG A 1 102 ? -2.424 6.919 13.665 1.00 96.94 102 ARG A CA 1
ATOM 753 C C . ARG A 1 102 ? -3.751 7.171 14.356 1.00 96.94 102 ARG A C 1
ATOM 755 O O . ARG A 1 102 ? -4.526 6.239 14.531 1.00 96.94 102 ARG A O 1
ATOM 762 N N . ALA A 1 103 ? -4.015 8.428 14.693 1.00 96.62 103 ALA A N 1
ATOM 763 C CA . ALA A 1 103 ? -5.328 8.873 15.138 1.00 96.62 103 ALA A CA 1
ATOM 764 C C . ALA A 1 103 ? -6.322 8.776 13.968 1.00 96.62 103 ALA A C 1
ATOM 766 O O . ALA A 1 103 ? -6.241 9.551 13.015 1.00 96.62 103 ALA A O 1
ATOM 767 N N . LEU A 1 104 ? -7.214 7.789 14.025 1.00 96.25 104 LEU A N 1
ATOM 768 C CA . LEU A 1 104 ? -8.227 7.497 13.009 1.00 96.25 104 LEU A CA 1
ATOM 769 C C . LEU A 1 104 ? -9.541 7.111 13.700 1.00 96.25 104 LEU A C 1
ATOM 771 O O . LEU A 1 104 ? -9.497 6.652 14.843 1.00 96.25 104 LEU A O 1
ATOM 775 N N . PRO A 1 105 ? -10.697 7.212 13.025 1.00 96.56 105 PRO A N 1
ATOM 776 C CA . PRO A 1 105 ? -11.883 6.469 13.441 1.00 96.56 105 PRO A CA 1
ATOM 777 C C . PRO A 1 105 ? -11.540 4.995 13.704 1.00 96.56 105 PRO A C 1
ATOM 779 O O . PRO A 1 105 ? -10.678 4.430 13.025 1.00 96.56 105 PRO A O 1
ATOM 782 N N . GLU A 1 106 ? -12.182 4.368 14.688 1.00 96.12 106 GLU A N 1
ATOM 783 C CA . GLU A 1 106 ? -11.906 2.969 15.025 1.00 96.12 106 GLU A CA 1
ATOM 784 C C . GLU A 1 106 ? -12.184 2.058 13.818 1.00 96.12 106 GLU A C 1
ATOM 786 O O . GLU A 1 106 ? -13.296 2.039 13.283 1.00 96.12 106 GLU A O 1
ATOM 791 N N . LEU A 1 107 ? -11.156 1.331 13.366 1.00 97.19 107 LEU A N 1
ATOM 792 C CA . LEU A 1 107 ? -11.271 0.408 12.243 1.00 97.19 107 LEU A CA 1
ATOM 793 C C . LEU A 1 107 ? -11.694 -0.975 12.734 1.00 97.19 107 LEU A C 1
ATOM 795 O O . LEU A 1 107 ? -11.131 -1.524 13.681 1.00 97.19 107 LEU A O 1
ATOM 799 N N . ALA A 1 108 ? -12.636 -1.573 12.020 1.00 96.88 108 ALA A N 1
ATOM 800 C CA . ALA A 1 108 ? -13.131 -2.921 12.233 1.00 96.88 108 ALA A CA 1
ATOM 801 C C . ALA A 1 108 ? -12.999 -3.759 10.953 1.00 96.88 108 ALA A C 1
ATOM 803 O O . ALA A 1 108 ? -12.707 -3.253 9.870 1.00 96.88 108 ALA A O 1
ATOM 804 N N . ALA A 1 109 ? -13.214 -5.070 11.076 1.00 98.31 109 ALA A N 1
ATOM 805 C CA . ALA A 1 109 ? -13.237 -5.966 9.924 1.00 98.31 109 ALA A CA 1
ATOM 806 C C . ALA A 1 109 ? -14.249 -5.483 8.867 1.00 98.31 109 ALA A C 1
ATOM 808 O O . ALA A 1 109 ? -15.378 -5.128 9.200 1.00 98.31 109 ALA A O 1
ATOM 809 N N . GLY A 1 110 ? -13.843 -5.496 7.598 1.00 98.38 110 GLY A N 1
ATOM 810 C CA . GLY A 1 110 ? -14.657 -5.045 6.467 1.00 98.38 110 GLY A CA 1
ATOM 811 C C . GLY A 1 110 ? -14.450 -3.581 6.074 1.00 98.38 110 GLY A C 1
ATOM 812 O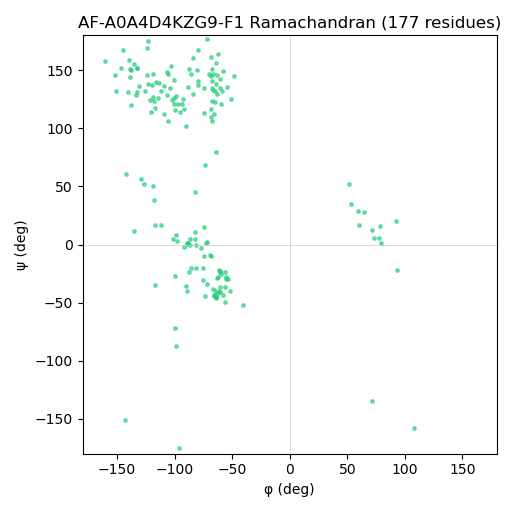 O . GLY A 1 110 ? -14.677 -3.258 4.911 1.00 98.38 110 GLY A O 1
ATOM 813 N N . ASP A 1 111 ? -13.952 -2.732 6.977 1.00 98.44 111 ASP A N 1
ATOM 814 C CA . ASP A 1 111 ? -13.591 -1.351 6.645 1.00 98.44 111 ASP A CA 1
ATOM 815 C C . ASP A 1 111 ? -12.479 -1.289 5.592 1.00 98.44 111 ASP A C 1
ATOM 817 O O . ASP A 1 111 ? -11.750 -2.256 5.347 1.00 98.44 111 ASP A O 1
ATOM 821 N N . LEU A 1 112 ? -12.314 -0.117 4.985 1.00 98.69 112 LEU A N 1
ATOM 822 C CA . LEU A 1 112 ? -11.286 0.141 3.989 1.00 98.69 112 LEU A CA 1
ATOM 823 C C . LEU A 1 112 ? -10.305 1.204 4.484 1.00 98.69 112 LEU A C 1
ATOM 825 O O . LEU A 1 112 ? -10.674 2.229 5.054 1.00 98.69 112 LEU A O 1
ATOM 829 N N . VAL A 1 113 ? -9.029 0.977 4.200 1.00 98.44 113 VAL A N 1
ATOM 830 C CA . VAL A 1 113 ? -7.942 1.916 4.453 1.00 98.44 113 VAL A CA 1
ATOM 831 C C . VAL A 1 113 ? -7.357 2.358 3.120 1.00 98.44 113 VAL A C 1
ATOM 833 O O . VAL A 1 113 ? -6.935 1.529 2.312 1.00 98.44 113 VAL A O 1
ATOM 836 N N . ALA A 1 114 ? -7.297 3.670 2.896 1.00 98.25 114 ALA A N 1
ATOM 837 C CA . ALA A 1 114 ? -6.591 4.249 1.761 1.00 98.25 114 ALA A CA 1
ATOM 838 C C . ALA A 1 114 ? -5.212 4.753 2.199 1.00 98.25 114 ALA A C 1
ATOM 840 O O . ALA A 1 114 ? -5.093 5.693 2.987 1.00 98.25 114 ALA A O 1
ATOM 841 N N . LEU A 1 115 ? -4.167 4.140 1.650 1.00 98.44 115 LEU A N 1
ATOM 842 C CA . LEU A 1 115 ? -2.781 4.573 1.775 1.00 98.44 115 LEU A CA 1
ATOM 843 C C . LEU A 1 115 ? -2.463 5.533 0.624 1.00 98.44 115 LEU A C 1
ATOM 845 O O . LEU A 1 115 ? -2.268 5.117 -0.525 1.00 98.44 115 LEU A O 1
ATOM 849 N N . LEU A 1 116 ? -2.457 6.828 0.924 1.00 98.06 116 LEU A N 1
ATOM 850 C CA . LEU A 1 116 ? -2.292 7.880 -0.076 1.00 98.06 116 LEU A CA 1
ATOM 851 C C . LEU A 1 116 ? -0.825 8.072 -0.469 1.00 98.06 116 LEU A C 1
ATOM 853 O O . LEU A 1 116 ? 0.090 7.645 0.227 1.00 98.06 116 LEU A O 1
ATOM 857 N N . ASP A 1 117 ? -0.606 8.809 -1.555 1.00 97.12 117 ASP A N 1
ATOM 858 C CA . ASP A 1 117 ? 0.720 9.173 -2.071 1.00 97.12 117 ASP A CA 1
ATOM 859 C C . ASP A 1 117 ? 1.559 7.973 -2.541 1.00 97.12 117 ASP A C 1
ATOM 861 O O . ASP A 1 117 ? 2.797 8.005 -2.526 1.00 97.12 117 ASP A O 1
ATOM 865 N N . THR A 1 118 ? 0.881 6.908 -2.974 1.00 97.25 118 THR A N 1
ATOM 866 C CA . THR A 1 118 ? 1.500 5.636 -3.361 1.00 97.25 118 THR A CA 1
ATOM 867 C C . THR A 1 118 ? 1.689 5.470 -4.871 1.00 97.25 118 THR A C 1
ATOM 869 O O . THR A 1 118 ? 2.141 4.422 -5.331 1.00 97.25 118 THR A O 1
ATOM 872 N N . GLY A 1 119 ? 1.453 6.520 -5.665 1.00 96.31 119 GLY A N 1
ATOM 873 C CA . GLY A 1 119 ? 1.651 6.490 -7.121 1.00 96.31 119 GLY A CA 1
ATOM 874 C C . GLY A 1 119 ? 3.115 6.379 -7.579 1.00 96.31 119 GLY A C 1
ATOM 875 O O . GLY A 1 119 ? 3.375 6.141 -8.756 1.00 96.31 119 GLY A O 1
ATOM 876 N N . ALA A 1 120 ? 4.093 6.514 -6.674 1.00 96.19 120 ALA A N 1
ATOM 877 C CA . ALA A 1 120 ? 5.521 6.400 -6.986 1.00 96.19 120 ALA A CA 1
ATOM 878 C C . ALA A 1 120 ? 6.268 5.507 -5.985 1.00 96.19 120 ALA A C 1
ATOM 880 O O . ALA A 1 120 ? 6.240 5.770 -4.786 1.00 96.19 120 ALA A O 1
ATOM 881 N N . TYR A 1 121 ? 7.022 4.524 -6.491 1.00 95.00 121 TYR A N 1
ATOM 882 C CA . TYR A 1 121 ? 7.895 3.610 -5.727 1.00 95.00 121 TYR A CA 1
ATOM 883 C C . TYR A 1 121 ? 7.218 2.541 -4.853 1.00 95.00 121 TYR A C 1
ATOM 885 O O . TYR A 1 121 ? 7.910 1.911 -4.053 1.00 95.00 121 TYR A O 1
ATOM 893 N N . TYR A 1 122 ? 5.913 2.310 -5.015 1.00 96.12 122 TYR A N 1
ATOM 894 C CA . TYR A 1 122 ? 5.185 1.245 -4.308 1.00 96.12 122 TYR A CA 1
ATOM 895 C C . TYR A 1 122 ? 5.013 0.031 -5.216 1.00 96.12 122 TYR A C 1
ATOM 897 O O . TYR A 1 122 ? 5.758 -0.938 -5.092 1.00 96.12 122 TYR A O 1
ATOM 905 N N . PHE A 1 123 ? 4.149 0.122 -6.234 1.00 94.44 123 PHE A N 1
ATOM 906 C CA . PHE A 1 123 ? 3.968 -0.978 -7.189 1.00 94.44 123 PHE A CA 1
ATOM 907 C C . PHE A 1 123 ? 5.280 -1.406 -7.875 1.00 94.44 123 PHE A C 1
ATOM 909 O O . PHE A 1 123 ? 5.517 -2.591 -8.094 1.00 94.44 123 PHE A O 1
ATOM 916 N N . SER A 1 124 ? 6.166 -0.451 -8.178 1.00 92.62 124 SER A N 1
ATOM 917 C CA . SER A 1 124 ? 7.453 -0.729 -8.829 1.00 92.62 124 SER A CA 1
ATOM 918 C C . SER A 1 124 ? 8.457 -1.478 -7.943 1.00 92.62 124 SER A C 1
ATOM 920 O O . SER A 1 124 ? 9.520 -1.843 -8.432 1.00 92.62 124 SER A O 1
ATOM 922 N N . ASN A 1 125 ? 8.174 -1.653 -6.649 1.00 90.94 125 ASN A N 1
ATOM 923 C CA . ASN A 1 125 ? 9.087 -2.243 -5.672 1.00 90.94 125 ASN A CA 1
ATOM 924 C C . ASN A 1 125 ? 8.408 -3.360 -4.868 1.00 90.94 125 ASN A C 1
ATOM 926 O O . ASN A 1 125 ? 8.334 -3.313 -3.637 1.00 90.94 125 ASN A O 1
ATOM 930 N N . HIS A 1 126 ? 7.895 -4.354 -5.588 1.00 91.94 126 HIS A N 1
ATOM 931 C CA . HIS A 1 126 ? 7.233 -5.504 -4.990 1.00 91.94 126 HIS A CA 1
ATOM 932 C C . HIS A 1 126 ? 8.198 -6.351 -4.150 1.00 91.94 126 HIS A C 1
ATOM 934 O O . HIS A 1 126 ? 9.275 -6.730 -4.611 1.00 91.94 126 HIS A O 1
ATOM 940 N N . PHE A 1 127 ? 7.771 -6.691 -2.936 1.00 94.88 127 PHE A N 1
ATOM 941 C CA . PHE A 1 127 ? 8.476 -7.616 -2.057 1.00 94.88 127 PHE A CA 1
ATOM 942 C C . PHE A 1 127 ? 7.730 -8.955 -2.017 1.00 94.88 127 PHE A C 1
ATOM 944 O O . PHE A 1 127 ? 6.681 -9.068 -1.392 1.00 94.88 127 PHE A O 1
ATOM 951 N N . ALA A 1 128 ? 8.283 -9.975 -2.681 1.00 92.88 128 ALA A N 1
ATOM 952 C CA . ALA A 1 128 ? 7.644 -11.283 -2.895 1.00 92.88 128 ALA A CA 1
ATOM 953 C C . ALA A 1 128 ? 7.597 -12.194 -1.646 1.00 92.88 128 ALA A C 1
ATOM 955 O O . ALA A 1 128 ? 7.370 -13.402 -1.744 1.00 92.88 128 ALA A O 1
ATOM 956 N N . TYR A 1 129 ? 7.838 -11.635 -0.458 1.00 95.06 129 TYR A N 1
ATOM 957 C CA . TYR A 1 129 ? 7.752 -12.371 0.797 1.00 95.06 129 TYR A CA 1
ATOM 958 C C . TYR A 1 129 ? 6.335 -12.915 1.008 1.00 95.06 129 TYR A C 1
ATOM 960 O O . TYR A 1 129 ? 5.347 -12.274 0.650 1.00 95.06 129 TYR A O 1
ATOM 968 N N . ASN A 1 130 ? 6.242 -14.120 1.571 1.00 96.00 130 ASN A N 1
ATOM 969 C CA . ASN A 1 130 ? 5.000 -14.882 1.737 1.00 96.00 130 ASN A CA 1
ATOM 970 C C . ASN A 1 130 ? 4.259 -15.226 0.437 1.00 96.00 130 ASN A C 1
ATOM 972 O O . ASN A 1 130 ? 3.088 -15.593 0.498 1.00 96.00 130 ASN A O 1
ATOM 976 N N . SER A 1 131 ? 4.920 -15.125 -0.724 1.00 95.00 131 SER A N 1
ATOM 977 C CA . SER A 1 131 ? 4.307 -15.421 -2.026 1.00 95.00 131 SER A CA 1
ATOM 978 C C . SER A 1 131 ? 3.001 -14.643 -2.243 1.00 95.00 131 SER A C 1
ATOM 980 O O . SER A 1 131 ? 2.048 -15.154 -2.828 1.00 95.00 131 SER A O 1
ATOM 982 N N . LEU A 1 132 ? 2.942 -13.412 -1.727 1.00 94.88 132 LEU A N 1
ATOM 983 C CA . LEU A 1 132 ? 1.771 -12.554 -1.860 1.00 94.88 132 LEU A CA 1
ATOM 984 C C . LEU A 1 132 ? 1.685 -12.002 -3.292 1.00 94.88 132 LEU A C 1
ATOM 986 O O . LEU A 1 132 ? 2.695 -11.529 -3.816 1.00 94.88 132 LEU A O 1
ATOM 990 N N . PRO A 1 133 ? 0.499 -12.015 -3.926 1.00 94.00 133 PRO A N 1
ATOM 991 C CA . PRO A 1 133 ? 0.338 -11.561 -5.303 1.00 94.00 133 PRO A CA 1
ATOM 992 C C . PRO A 1 133 ? 0.591 -10.059 -5.443 1.00 94.00 133 PRO A C 1
ATOM 994 O O . PRO A 1 133 ? 0.197 -9.256 -4.591 1.00 94.00 133 PRO A O 1
ATOM 997 N N . ARG A 1 134 ? 1.145 -9.647 -6.587 1.00 95.19 134 ARG A N 1
ATOM 998 C CA . ARG A 1 134 ? 1.097 -8.238 -7.007 1.00 95.19 134 ARG A CA 1
ATOM 999 C C . ARG A 1 134 ? -0.353 -7.845 -7.331 1.00 95.19 134 ARG A C 1
ATOM 1001 O O . ARG A 1 134 ? -0.940 -8.464 -8.225 1.00 95.19 134 ARG A O 1
ATOM 1008 N N . PRO A 1 135 ? -0.930 -6.808 -6.701 1.00 95.56 135 PRO A N 1
ATOM 1009 C CA . PRO A 1 135 ? -2.319 -6.419 -6.912 1.00 95.56 135 PRO A CA 1
ATOM 1010 C C . PRO A 1 135 ? -2.534 -5.860 -8.319 1.00 95.56 135 PRO A C 1
ATOM 1012 O O . PRO A 1 135 ? -1.587 -5.454 -9.003 1.00 95.56 135 PRO A O 1
ATOM 1015 N N . GLY A 1 136 ? -3.793 -5.832 -8.748 1.00 96.75 136 GLY A N 1
ATOM 1016 C CA . GLY A 1 136 ? -4.180 -5.119 -9.960 1.00 96.75 136 GLY A CA 1
ATOM 1017 C C . GLY A 1 136 ? -3.945 -3.614 -9.821 1.00 96.75 136 GLY A C 1
ATOM 1018 O O . GLY A 1 136 ? -3.903 -3.078 -8.712 1.00 96.75 136 GLY A O 1
ATOM 1019 N N . ILE A 1 137 ? -3.793 -2.938 -10.955 1.00 97.44 137 ILE A N 1
ATOM 1020 C CA . ILE A 1 137 ? -3.726 -1.479 -11.036 1.00 97.44 137 ILE A CA 1
ATOM 1021 C C . ILE A 1 137 ? -4.894 -1.018 -11.887 1.00 97.44 137 ILE A C 1
ATOM 1023 O O . ILE A 1 137 ? -5.041 -1.444 -13.035 1.00 97.44 137 ILE A O 1
ATOM 1027 N N . TYR A 1 138 ? -5.673 -0.098 -11.338 1.00 97.19 138 TYR A N 1
ATOM 1028 C CA . TYR A 1 138 ? -6.807 0.504 -12.014 1.00 97.19 138 TYR A CA 1
ATOM 1029 C C . TYR A 1 138 ? -6.586 2.011 -12.073 1.00 97.19 138 TYR A C 1
ATOM 1031 O O . TYR A 1 138 ? -6.343 2.652 -11.050 1.00 97.19 138 TYR A O 1
ATOM 1039 N N . GLY A 1 139 ? -6.626 2.565 -13.280 1.00 96.12 139 GLY A N 1
ATOM 1040 C CA . GLY A 1 139 ? -6.727 4.002 -13.480 1.00 96.12 139 GLY A CA 1
ATOM 1041 C C . GLY A 1 139 ? -8.179 4.423 -13.307 1.00 96.12 139 GLY A C 1
ATOM 1042 O O . GLY A 1 139 ? -9.086 3.637 -13.589 1.00 96.12 139 GLY A O 1
ATOM 1043 N N . PHE A 1 140 ? -8.406 5.650 -12.856 1.00 93.50 140 PHE A N 1
ATOM 1044 C CA . PHE A 1 140 ? -9.745 6.212 -12.787 1.00 93.50 140 PHE A CA 1
ATOM 1045 C C . PHE A 1 140 ? -9.757 7.661 -13.261 1.00 93.50 140 PHE A C 1
ATOM 1047 O O . PHE A 1 140 ? -8.769 8.381 -13.116 1.00 93.50 140 PHE A O 1
ATOM 1054 N N . ASP A 1 141 ? -10.889 8.070 -13.819 1.00 90.81 141 ASP A N 1
ATOM 1055 C CA . ASP A 1 141 ? -11.196 9.455 -14.150 1.00 90.81 141 ASP A CA 1
ATOM 1056 C C . ASP A 1 141 ? -12.420 9.888 -13.341 1.00 90.81 141 ASP A C 1
ATOM 1058 O O . ASP A 1 141 ? -13.467 9.241 -13.397 1.00 90.81 141 ASP A O 1
ATOM 1062 N N . ALA A 1 142 ? -12.250 10.959 -12.568 1.00 83.12 142 ALA A N 1
ATOM 1063 C CA . ALA A 1 142 ? -13.269 11.569 -11.718 1.00 83.12 142 ALA A CA 1
ATOM 1064 C C . ALA A 1 142 ? -13.594 13.011 -12.159 1.00 83.12 142 ALA A C 1
ATOM 1066 O O . ALA A 1 142 ? -14.137 13.791 -11.383 1.00 83.12 142 ALA A O 1
ATOM 1067 N N . THR A 1 143 ? -13.219 13.394 -13.386 1.00 77.88 143 THR A N 1
ATOM 1068 C CA . THR A 1 143 ? -13.451 14.740 -13.939 1.00 77.88 143 THR A CA 1
ATOM 1069 C C . THR A 1 143 ? -14.802 14.894 -14.642 1.00 77.88 143 THR A C 1
AT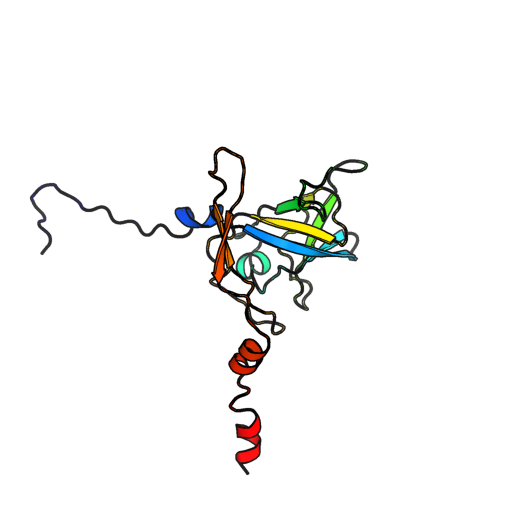OM 1071 O O . THR A 1 143 ? -15.107 15.975 -15.147 1.00 77.88 143 THR A O 1
ATOM 1074 N N . SER A 1 144 ? -15.631 13.842 -14.668 1.00 73.88 144 SER A N 1
ATOM 1075 C CA . SER A 1 144 ? -16.987 13.920 -15.215 1.00 73.88 144 SER A CA 1
ATOM 1076 C C . SER A 1 144 ? -17.807 14.972 -14.465 1.00 73.88 144 SER A C 1
ATOM 1078 O O . SER A 1 144 ? -17.851 14.971 -13.235 1.00 73.88 144 SER A O 1
ATOM 1080 N N . ALA A 1 145 ? -18.489 15.850 -15.206 1.00 72.56 145 ALA A N 1
ATOM 1081 C CA . ALA A 1 145 ? -19.341 16.897 -14.640 1.00 72.56 145 ALA A CA 1
ATOM 1082 C C . ALA A 1 145 ? -20.480 16.335 -13.766 1.00 72.56 145 ALA A C 1
ATOM 1084 O O . ALA A 1 145 ? -20.927 17.008 -12.841 1.00 72.56 145 ALA A O 1
ATOM 1085 N N . ASP A 1 146 ? -20.892 15.091 -14.024 1.00 80.00 146 ASP A N 1
ATOM 1086 C CA . ASP A 1 146 ? -21.969 14.403 -13.306 1.00 80.00 146 ASP A CA 1
ATOM 1087 C C . ASP A 1 146 ? -21.484 13.675 -12.035 1.00 80.00 146 ASP A C 1
ATOM 1089 O O . ASP A 1 146 ? -22.276 13.052 -11.333 1.00 80.00 146 ASP A O 1
ATOM 1093 N N . GLY A 1 147 ? -20.182 13.735 -11.723 1.00 79.94 147 GLY A N 1
ATOM 1094 C CA . GLY A 1 147 ? -19.582 13.043 -10.575 1.00 79.94 147 GLY A CA 1
ATOM 1095 C C . GLY A 1 147 ? -19.308 11.550 -10.796 1.00 79.94 147 GLY A C 1
ATOM 1096 O O . GLY A 1 147 ? -18.793 10.884 -9.898 1.00 79.94 147 GLY A O 1
ATOM 1097 N N . ASP A 1 148 ? -19.607 11.027 -11.987 1.00 87.38 148 ASP A N 1
ATOM 1098 C CA . ASP A 1 148 ? -19.315 9.644 -12.364 1.00 87.38 148 ASP A CA 1
ATOM 1099 C C . ASP A 1 148 ? -17.808 9.361 -12.371 1.00 87.38 148 ASP A C 1
ATOM 1101 O O . ASP A 1 148 ? -17.028 10.055 -13.031 1.00 87.38 148 ASP A O 1
ATOM 1105 N N . VAL A 1 149 ? -17.412 8.277 -11.700 1.00 90.38 149 VAL A N 1
ATOM 1106 C CA . VAL A 1 149 ? -16.039 7.764 -11.723 1.00 90.38 149 VAL A CA 1
ATOM 1107 C C . VAL A 1 149 ? -15.958 6.591 -12.688 1.00 90.38 149 VAL A C 1
ATOM 1109 O O . VAL A 1 149 ? -16.629 5.573 -12.510 1.00 90.38 149 VAL A O 1
ATOM 1112 N N . ARG A 1 150 ? -15.110 6.708 -13.711 1.00 91.56 150 ARG A N 1
ATOM 1113 C CA . ARG A 1 150 ? -14.855 5.621 -14.667 1.00 91.56 150 ARG A CA 1
ATOM 1114 C C . ARG A 1 150 ? -13.519 4.974 -14.374 1.00 91.56 150 ARG A C 1
ATOM 1116 O O . ARG A 1 150 ? -12.527 5.677 -14.214 1.00 91.56 150 ARG A O 1
ATOM 1123 N N . PHE A 1 151 ? -13.490 3.647 -14.368 1.00 94.75 151 PHE A N 1
ATOM 1124 C CA . PHE A 1 151 ? -12.278 2.866 -14.146 1.00 94.75 151 PHE A CA 1
ATOM 1125 C C . PHE A 1 151 ? -11.783 2.221 -15.440 1.00 94.75 151 PHE A C 1
ATOM 1127 O O . PHE A 1 151 ? -12.574 1.828 -16.296 1.00 94.75 151 PHE A O 1
ATOM 1134 N N . ALA A 1 152 ? -10.467 2.070 -15.549 1.00 96.31 152 ALA A N 1
ATOM 1135 C CA . ALA A 1 152 ? -9.809 1.286 -16.583 1.00 96.31 152 ALA A CA 1
ATOM 1136 C C . ALA A 1 152 ? -8.750 0.382 -15.946 1.00 96.31 152 ALA A C 1
ATOM 1138 O O . ALA A 1 152 ? -7.915 0.847 -15.166 1.00 96.31 152 ALA A O 1
ATOM 1139 N N . THR A 1 153 ? -8.753 -0.905 -16.294 1.00 97.81 153 THR A N 1
ATOM 1140 C CA . THR A 1 153 ? -7.682 -1.813 -15.876 1.00 97.81 153 THR A CA 1
ATOM 1141 C C . THR A 1 153 ? -6.388 -1.433 -16.587 1.00 97.81 153 THR A C 1
ATOM 1143 O O . THR A 1 153 ? -6.290 -1.507 -17.809 1.00 97.81 153 THR A O 1
ATOM 1146 N N . VAL A 1 154 ? -5.384 -1.027 -15.813 1.00 97.31 154 VAL A N 1
ATOM 1147 C CA . VAL A 1 154 ? -4.017 -0.774 -16.295 1.00 97.31 154 VAL A CA 1
ATOM 1148 C C . VAL A 1 154 ? -3.191 -2.053 -16.203 1.00 97.31 154 VAL A C 1
ATOM 1150 O O . VAL A 1 154 ? -2.341 -2.316 -17.053 1.00 97.31 154 VAL A O 1
ATOM 1153 N N . ARG A 1 155 ? -3.439 -2.858 -15.165 1.00 97.12 155 ARG A N 1
ATOM 1154 C CA . ARG A 1 155 ? -2.794 -4.151 -14.958 1.00 97.12 155 ARG A CA 1
ATOM 1155 C C . ARG A 1 155 ? -3.717 -5.088 -14.187 1.00 97.12 155 ARG A C 1
ATOM 1157 O O . ARG A 1 155 ? -4.210 -4.715 -13.127 1.00 97.12 155 ARG A O 1
ATOM 1164 N N . GLU A 1 156 ? -3.860 -6.316 -14.665 1.00 97.88 156 GLU A N 1
ATOM 1165 C CA . GLU A 1 156 ? -4.528 -7.384 -13.917 1.00 97.88 156 GLU A CA 1
ATOM 1166 C C . GLU A 1 156 ? -3.717 -7.808 -12.670 1.00 97.88 156 GLU A C 1
ATOM 1168 O O . GLU A 1 156 ? -2.483 -7.697 -12.658 1.00 97.88 156 GLU A O 1
ATOM 1173 N N . PRO A 1 157 ? -4.367 -8.287 -11.594 1.00 96.75 157 PRO A N 1
ATOM 1174 C CA . PRO A 1 157 ? -3.677 -8.902 -10.462 1.00 96.75 157 PRO A CA 1
ATOM 1175 C C . PRO A 1 157 ? -2.827 -10.101 -10.893 1.00 96.75 157 PRO A C 1
ATOM 1177 O O . PRO A 1 157 ? -3.171 -10.818 -11.826 1.00 96.75 157 PRO A O 1
ATOM 1180 N N . GLN A 1 158 ? -1.724 -10.341 -10.182 1.00 97.12 158 GLN A N 1
ATOM 1181 C CA . GLN A 1 158 ? -0.928 -11.546 -10.391 1.00 97.12 158 GLN A CA 1
ATOM 1182 C C . GLN A 1 158 ? -1.729 -12.782 -9.974 1.00 97.12 158 GLN A C 1
ATOM 1184 O O . GLN A 1 158 ? -2.312 -12.823 -8.889 1.00 97.12 158 GLN A O 1
ATOM 1189 N N . THR A 1 159 ? -1.727 -13.789 -10.832 1.00 97.44 159 THR A N 1
ATOM 1190 C CA . THR A 1 159 ? -2.392 -15.071 -10.607 1.00 97.44 159 THR A CA 1
ATOM 1191 C C . THR A 1 159 ? -1.513 -16.026 -9.798 1.00 97.44 159 THR A C 1
ATOM 1193 O O . THR A 1 159 ? -0.291 -15.882 -9.732 1.00 97.44 159 THR A O 1
ATOM 1196 N N . VAL A 1 160 ? -2.129 -17.048 -9.198 1.00 96.25 160 VAL A N 1
ATOM 1197 C CA . VAL A 1 160 ? -1.391 -18.105 -8.485 1.00 96.25 160 VAL A CA 1
ATOM 1198 C C . VAL A 1 160 ? -0.437 -18.841 -9.428 1.00 96.25 160 VAL A C 1
ATOM 1200 O O . VAL A 1 160 ? 0.709 -19.083 -9.056 1.00 96.25 160 VAL A O 1
ATOM 1203 N N . ASP A 1 161 ? -0.862 -19.129 -10.659 1.00 96.88 161 ASP A N 1
ATOM 1204 C CA . ASP A 1 161 ? -0.020 -19.800 -11.656 1.00 96.88 161 ASP A CA 1
ATOM 1205 C C . ASP A 1 161 ? 1.228 -18.977 -11.997 1.00 96.88 161 ASP A C 1
ATOM 1207 O O . ASP A 1 161 ? 2.323 -19.531 -12.096 1.00 96.88 161 ASP A O 1
ATOM 1211 N N . GLU A 1 162 ? 1.102 -17.651 -12.105 1.00 97.06 162 GLU A N 1
ATOM 1212 C CA . GLU A 1 162 ? 2.250 -16.761 -12.303 1.00 97.06 162 GLU A CA 1
ATOM 1213 C C . GLU A 1 162 ? 3.205 -16.774 -11.104 1.00 97.06 162 GLU A C 1
ATOM 1215 O O . GLU A 1 162 ? 4.417 -16.800 -11.306 1.00 97.06 162 GLU A O 1
ATOM 1220 N N . ILE A 1 163 ? 2.694 -16.798 -9.868 1.00 96.06 163 ILE A N 1
ATOM 1221 C CA . ILE A 1 163 ? 3.525 -16.891 -8.650 1.00 96.06 163 ILE A CA 1
ATOM 1222 C C . ILE A 1 163 ? 4.278 -18.223 -8.615 1.00 96.06 163 ILE A C 1
ATOM 1224 O O . ILE A 1 163 ? 5.477 -18.271 -8.330 1.00 96.06 163 ILE A O 1
ATOM 1228 N N . VAL A 1 164 ? 3.585 -19.318 -8.923 1.00 95.62 164 VAL A N 1
ATOM 1229 C CA . VAL A 1 164 ? 4.155 -20.668 -8.979 1.00 95.62 164 VAL A CA 1
ATOM 1230 C C . VAL A 1 164 ? 5.220 -20.751 -10.079 1.00 95.62 164 VAL A C 1
ATOM 1232 O O . VAL A 1 164 ? 6.310 -21.289 -9.859 1.00 95.62 164 VAL A O 1
ATOM 1235 N N . ALA A 1 165 ? 4.956 -20.160 -11.246 1.00 95.81 165 ALA A N 1
ATOM 1236 C CA . ALA A 1 165 ? 5.914 -20.073 -12.340 1.00 95.81 165 ALA A CA 1
ATOM 1237 C C . ALA A 1 165 ? 7.152 -19.231 -11.972 1.00 95.81 165 ALA A C 1
ATOM 1239 O O . ALA A 1 165 ? 8.276 -19.682 -12.215 1.00 95.81 165 ALA A O 1
ATOM 1240 N N . GLU A 1 166 ? 6.966 -18.058 -11.353 1.00 94.12 166 GLU A N 1
ATOM 1241 C CA . GLU A 1 166 ? 8.038 -17.174 -10.853 1.00 94.12 166 GLU A CA 1
ATOM 1242 C C . GLU A 1 166 ? 8.899 -17.883 -9.798 1.00 94.12 166 GLU A C 1
ATOM 1244 O O . GLU A 1 166 ? 10.124 -17.772 -9.819 1.00 94.12 166 GLU A O 1
ATOM 1249 N N . SER A 1 167 ? 8.277 -18.716 -8.958 1.00 93.25 167 SER A N 1
ATOM 1250 C CA . SER A 1 167 ? 8.949 -19.547 -7.947 1.00 93.25 167 SER A CA 1
ATOM 1251 C C . SER A 1 167 ? 9.721 -20.740 -8.534 1.00 93.25 167 SER A C 1
ATOM 1253 O O . SER A 1 167 ? 10.317 -21.523 -7.796 1.00 93.25 167 SER A O 1
ATOM 1255 N N . GLY A 1 168 ? 9.735 -20.898 -9.862 1.00 94.44 168 GLY A N 1
ATOM 1256 C CA . GLY A 1 168 ? 10.556 -21.889 -10.552 1.00 94.44 168 GLY A CA 1
ATOM 1257 C C . GLY A 1 168 ? 9.876 -23.232 -10.811 1.00 94.44 168 GLY A C 1
ATOM 1258 O O . GLY A 1 168 ? 10.580 -24.204 -11.080 1.00 94.44 168 GLY A O 1
ATOM 1259 N N . ALA A 1 169 ? 8.539 -23.313 -10.803 1.00 94.38 169 ALA A N 1
ATOM 1260 C CA . ALA A 1 169 ? 7.809 -24.574 -10.998 1.00 94.38 169 ALA A CA 1
ATOM 1261 C C . ALA A 1 169 ? 8.191 -25.352 -12.269 1.00 94.38 169 ALA A C 1
ATOM 1263 O O . ALA A 1 169 ? 8.201 -26.584 -12.259 1.00 94.38 169 ALA A O 1
ATOM 1264 N N . LYS A 1 170 ? 8.609 -24.661 -13.340 1.00 95.12 170 LYS A N 1
ATOM 1265 C CA . LYS A 1 170 ? 9.147 -25.297 -14.561 1.00 95.12 170 LYS A CA 1
ATOM 1266 C C . LYS A 1 170 ? 10.342 -26.230 -14.305 1.00 95.12 170 LYS A C 1
ATOM 1268 O O . LYS A 1 170 ? 10.600 -27.131 -15.096 1.00 95.12 170 LYS A O 1
ATOM 1273 N N . HIS A 1 171 ? 11.053 -26.022 -13.198 1.00 95.00 171 HIS A N 1
ATOM 1274 C CA . HIS A 1 171 ? 12.242 -26.765 -12.789 1.00 95.00 171 HIS A CA 1
ATOM 1275 C C . HIS A 1 171 ? 12.002 -27.627 -11.545 1.00 95.00 171 HIS A C 1
ATOM 1277 O O . HIS A 1 171 ? 12.968 -28.080 -10.936 1.00 95.00 171 HIS A O 1
ATOM 1283 N N . ALA A 1 172 ? 10.746 -27.894 -11.166 1.00 91.69 172 ALA A N 1
ATOM 1284 C CA . ALA A 1 172 ? 10.410 -28.623 -9.936 1.00 91.69 172 ALA A CA 1
ATOM 1285 C C . ALA A 1 172 ? 11.078 -30.011 -9.830 1.00 91.69 172 ALA A C 1
ATOM 1287 O O . ALA A 1 172 ? 11.363 -30.487 -8.735 1.00 91.69 172 ALA A O 1
ATOM 1288 N N . LEU A 1 173 ? 11.375 -30.647 -10.970 1.00 92.12 173 LEU A N 1
ATOM 1289 C CA . LEU A 1 173 ? 12.072 -31.937 -11.048 1.00 92.12 173 LEU A CA 1
ATOM 1290 C C . LEU A 1 173 ? 13.562 -31.813 -11.408 1.00 92.12 173 LEU A C 1
ATOM 1292 O O . LEU A 1 173 ? 14.233 -32.819 -11.614 1.00 92.12 173 LEU A O 1
ATOM 1296 N N . GLY A 1 174 ? 14.096 -30.595 -11.521 1.00 91.44 174 GLY A N 1
ATOM 1297 C CA . GLY A 1 174 ? 15.477 -30.362 -11.944 1.00 91.44 174 GLY A CA 1
ATOM 1298 C C . GLY A 1 174 ? 16.483 -31.063 -11.031 1.00 91.44 174 GLY A C 1
ATOM 1299 O O . GLY A 1 174 ? 17.381 -31.737 -11.519 1.00 91.44 174 GLY A O 1
ATOM 1300 N N . LEU A 1 175 ? 16.272 -30.988 -9.711 1.00 85.25 175 LEU A N 1
ATOM 1301 C CA . LEU A 1 175 ? 17.143 -31.628 -8.719 1.00 85.25 175 LEU A CA 1
ATOM 1302 C C . LEU A 1 175 ? 16.949 -33.149 -8.626 1.00 85.25 175 LEU A C 1
ATOM 1304 O O . LEU A 1 175 ? 17.904 -33.865 -8.340 1.00 85.25 175 LEU A O 1
ATOM 1308 N N . SER A 1 176 ? 15.742 -33.666 -8.879 1.00 87.44 176 SER A N 1
ATOM 1309 C CA . SER A 1 176 ? 15.482 -35.113 -8.832 1.00 87.44 176 SER A CA 1
ATOM 1310 C C . SER A 1 176 ? 16.040 -35.863 -10.045 1.00 87.44 176 SER A C 1
ATOM 1312 O O . SER A 1 176 ? 16.271 -37.066 -9.955 1.00 87.44 176 SER A O 1
ATOM 1314 N N . ARG A 1 177 ? 16.305 -35.154 -11.149 1.00 86.50 177 ARG A N 1
ATOM 1315 C CA . ARG A 1 177 ? 16.913 -35.679 -12.384 1.00 86.50 177 ARG A CA 1
ATOM 1316 C C . ARG A 1 177 ? 18.446 -35.618 -12.413 1.00 86.50 177 ARG A C 1
ATOM 1318 O O . ARG A 1 177 ? 19.031 -36.010 -13.411 1.00 86.50 177 ARG A O 1
ATOM 1325 N N . LEU A 1 178 ? 19.092 -35.122 -11.353 1.00 85.00 178 LEU A N 1
ATOM 1326 C CA . LEU A 1 178 ? 20.559 -35.097 -11.234 1.00 85.00 178 LEU A CA 1
ATOM 1327 C C . LEU A 1 178 ? 21.174 -36.462 -10.866 1.00 85.00 178 LEU A C 1
ATOM 1329 O O . LEU A 1 178 ? 22.393 -36.549 -10.746 1.00 85.00 178 LEU A O 1
ATOM 1333 N N . ARG A 1 179 ? 20.350 -37.489 -10.627 1.00 62.19 179 ARG A N 1
ATOM 1334 C CA . ARG A 1 179 ? 20.787 -38.837 -10.240 1.00 62.19 179 ARG A CA 1
ATOM 1335 C C . ARG A 1 179 ? 21.069 -39.721 -11.443 1.00 62.19 179 ARG A C 1
ATOM 1337 O O . ARG A 1 179 ? 20.266 -39.663 -12.398 1.00 62.19 179 ARG A O 1
#

Foldseek 3Di:
DPPPPPPDDDDDDDDDLVPFQQQDKDKWFQQFWDDDPNAIEGETQDWCQQQVCCLVPVVVPPWDKFKFALVRHGQDADDPAFGQHWYAYDAPDPSRTSDGRDRYRDDGGNIMMIGGSSRGDGLVPGDCHPNRKRAWDKHWDQPDPVRDIDIDTPGHIGDPVNSCVVVPVVCVCVVVVPD

Organism: Streptomyces violaceusniger (NCBI:txid68280)

InterPro domains:
  IPR009006 Alanine racemase/group IV decarboxylase, C-terminal [G3DSA:2.40.37.10] (5-172)
  IPR009006 Alanine racemase/group IV decarboxylase, C-terminal [SSF50621] (7-139)
  IPR022643 Orn/DAP/Arg decarboxylase 2, C-terminal [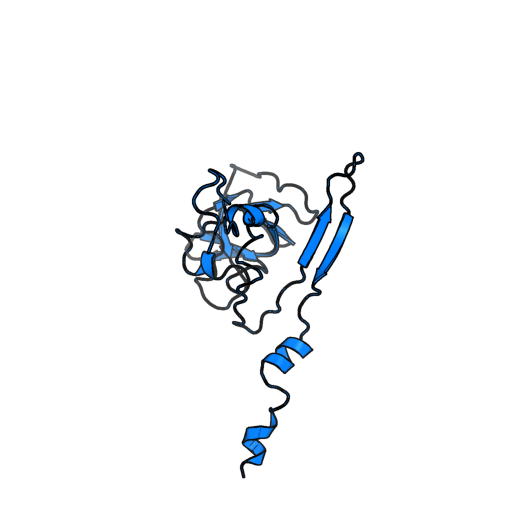PF00278] (23-119)

Sequence (179 aa):
MPGLFDGRYKLVTEFGRSLLAKSGLVLARVEYAKSAGGRPIAVTHAGAQLATRTVFAPEAWPLRVLAYDAEGRPKPETGDGPVPQDIAGPCCFAGDLVARDRALPELAAGDLVALLDTGAYYFSNHFAYNSLPRPGIYGFDATSADGDVRFATVREPQTVDEIVAESGAKHALGLSRLR

Nearest PDB structures (foldseek):
  6knk-assembly1_A  TM=7.672E-01  e=5.994E-07  Staphylococcus aureus subsp. aureus Mu50
  6kni-assembly1_B  TM=7.745E-01  e=9.817E-07  Staphylococcus aureus subsp. aureus Mu50
  6knh-assembly2_C-2  TM=7.743E-01  e=1.044E-06  Staphylococcus aureus subsp. aureus Mu50
  6knk-assembly2_C-2  TM=7.733E-01  e=1.181E-06  Staphylococcus aureus subsp. aureus Mu50
  6knh-assembly1_B  TM=7.745E-01  e=1.608E-06  Staphylococcus aureus subsp. aureus Mu50

Radius of gyration: 21.17 Å; Cα contacts (8 Å, |Δi|>4): 324; chains: 1; bounding box: 51×71×55 Å

Secondary structure (DSSP, 8-state):
---TTSS--------SHHHHGGG-EEEEEEEEEEEETTEEEEEES-SHHHHHHHHH-TTTSPPPEEEE-TTSSBPPP-TTS-EEEEEE-SSSSTT-EEEEEEEESPP-TT-EEEEES-TTTTGGG---GGGPPPPPEEEEE---TT-PPEEEEEEPPPPHHHHHHHTTGGGTTTTGGG-

Mean predicted aligned error: 5.37 Å